Protein AF-A0A0B8P480-F1 (afdb_monomer_lite)

Organism: NCBI:txid1481914

pLDDT: mean 89.46, std 9.15, range [53.06, 98.12]

Radius of gyration: 24.39 Å; chains: 1; bounding box: 73×47×66 Å

Structure (mmCIF, N/CA/C/O backbone):
data_AF-A0A0B8P480-F1
#
_entry.id   AF-A0A0B8P480-F1
#
loop_
_atom_site.group_PDB
_atom_site.id
_atom_site.type_symbol
_atom_site.label_atom_id
_atom_site.label_alt_id
_atom_site.label_comp_id
_atom_site.label_asym_id
_atom_site.label_entity_id
_atom_site.label_seq_id
_atom_site.pdbx_PDB_ins_code
_atom_site.Cartn_x
_atom_site.Cartn_y
_atom_site.Cartn_z
_atom_site.occupancy
_atom_site.B_iso_or_equiv
_atom_site.auth_seq_id
_atom_site.auth_comp_id
_atom_site.auth_asym_id
_atom_site.auth_atom_id
_atom_site.pdbx_PDB_model_num
ATOM 1 N N . MET A 1 1 ? 51.941 21.606 -42.219 1.00 60.56 1 MET A N 1
ATOM 2 C CA . MET A 1 1 ? 51.119 20.397 -42.482 1.00 60.56 1 MET A CA 1
ATOM 3 C C . MET A 1 1 ? 50.506 19.837 -41.198 1.00 60.56 1 MET A C 1
ATOM 5 O O . MET A 1 1 ? 49.302 19.615 -41.166 1.00 60.56 1 MET A O 1
ATOM 9 N N . GLU A 1 2 ? 51.282 19.672 -40.123 1.00 67.94 2 GLU A N 1
ATOM 10 C CA . GLU A 1 2 ? 50.805 19.081 -38.860 1.00 67.94 2 GLU A CA 1
ATOM 11 C C . GLU A 1 2 ? 49.748 19.924 -38.110 1.00 67.94 2 GLU A C 1
ATOM 13 O O . GLU A 1 2 ? 48.767 19.385 -37.598 1.00 67.94 2 GLU A O 1
ATOM 18 N N . GLU A 1 3 ? 49.877 21.255 -38.100 1.00 67.56 3 GLU A N 1
ATOM 19 C CA . GLU A 1 3 ? 48.901 22.151 -37.450 1.00 67.56 3 GLU A CA 1
ATOM 20 C C . GLU A 1 3 ? 47.532 22.155 -38.147 1.00 67.56 3 GLU A C 1
ATOM 22 O O . GLU A 1 3 ? 46.489 22.134 -37.490 1.00 67.56 3 GLU A O 1
ATOM 27 N N . VAL A 1 4 ? 47.525 22.090 -39.482 1.00 72.19 4 VAL A N 1
ATOM 28 C CA . VAL A 1 4 ? 46.300 22.000 -40.292 1.00 72.19 4 VAL A CA 1
ATOM 29 C C . VAL A 1 4 ? 45.582 20.671 -40.031 1.00 72.19 4 VAL A C 1
ATOM 31 O O . VAL A 1 4 ? 44.359 20.651 -39.889 1.00 72.19 4 VAL A O 1
ATOM 34 N N . ALA A 1 5 ? 46.329 19.572 -39.881 1.00 70.94 5 ALA A N 1
ATOM 35 C CA . ALA A 1 5 ? 45.776 18.265 -39.531 1.00 70.94 5 ALA A CA 1
ATOM 36 C C . ALA A 1 5 ? 45.168 18.248 -38.114 1.00 70.94 5 ALA A C 1
ATOM 38 O O . ALA A 1 5 ? 44.045 17.771 -37.935 1.00 70.94 5 ALA A O 1
ATOM 39 N N . LYS A 1 6 ? 45.847 18.840 -37.117 1.00 72.88 6 LYS A N 1
ATOM 40 C CA . LYS A 1 6 ? 45.319 18.985 -35.744 1.00 72.88 6 LYS A CA 1
ATOM 41 C C . LYS A 1 6 ? 44.047 19.843 -35.705 1.00 72.88 6 LYS A C 1
ATOM 43 O O . LYS A 1 6 ? 43.089 19.484 -35.019 1.00 72.88 6 LYS A O 1
ATOM 48 N N . PHE A 1 7 ? 43.992 20.936 -36.469 1.00 72.44 7 PHE A N 1
ATOM 49 C CA . PHE A 1 7 ? 42.801 21.787 -36.573 1.00 72.44 7 PHE A CA 1
ATOM 50 C C . PHE A 1 7 ? 41.612 21.061 -37.226 1.00 72.44 7 PHE A C 1
ATOM 52 O O . PHE A 1 7 ? 40.490 21.096 -36.712 1.00 72.44 7 PHE A O 1
ATOM 59 N N . GLN A 1 8 ? 41.849 20.338 -38.325 1.00 76.44 8 GLN A N 1
ATOM 60 C CA . GLN A 1 8 ? 40.813 19.543 -38.990 1.00 76.44 8 GLN A CA 1
ATOM 61 C C . GLN A 1 8 ? 40.311 18.388 -38.112 1.00 76.44 8 GLN A C 1
ATOM 63 O O . GLN A 1 8 ? 39.105 18.138 -38.074 1.00 76.44 8 GLN A O 1
ATOM 68 N N . ALA A 1 9 ? 41.200 17.725 -37.365 1.00 76.19 9 ALA A N 1
ATOM 69 C CA . ALA A 1 9 ? 40.830 16.693 -36.401 1.00 76.19 9 ALA A CA 1
ATOM 70 C C . ALA A 1 9 ? 39.935 17.259 -35.288 1.00 76.19 9 ALA A C 1
ATOM 72 O O . ALA A 1 9 ? 38.859 16.714 -35.046 1.00 76.19 9 ALA A O 1
ATOM 73 N N . ARG A 1 10 ? 40.297 18.403 -34.684 1.00 79.06 10 ARG A N 1
ATOM 74 C CA . ARG A 1 10 ? 39.456 19.092 -33.683 1.00 79.06 10 ARG A CA 1
ATOM 75 C C . ARG A 1 10 ? 38.069 19.432 -34.228 1.00 79.06 10 ARG A C 1
ATOM 77 O O . ARG A 1 10 ? 37.073 19.200 -33.552 1.00 79.06 10 ARG A O 1
ATOM 84 N N . ARG A 1 11 ? 37.977 19.914 -35.472 1.00 83.31 11 ARG A N 1
ATOM 85 C CA . ARG A 1 11 ? 36.691 20.226 -36.118 1.00 83.31 11 ARG A CA 1
ATOM 86 C C . ARG A 1 11 ? 35.848 18.976 -36.387 1.00 83.31 11 ARG A C 1
ATOM 88 O O . ARG A 1 11 ? 34.628 19.038 -36.262 1.00 83.31 11 ARG A O 1
ATOM 95 N N . ARG A 1 12 ? 36.468 17.847 -36.749 1.00 84.19 12 ARG A N 1
ATOM 96 C CA . ARG A 1 12 ? 35.771 16.557 -36.904 1.00 84.19 12 ARG A CA 1
ATOM 97 C C . ARG A 1 12 ? 35.227 16.066 -35.564 1.00 84.19 12 ARG A C 1
ATOM 99 O O . ARG A 1 12 ? 34.046 15.753 -35.492 1.00 84.19 12 ARG A O 1
ATOM 106 N N . TRP A 1 13 ? 36.034 16.097 -34.507 1.00 88.06 13 TRP A N 1
ATOM 107 C CA . TRP A 1 13 ? 35.597 15.740 -33.155 1.00 88.06 13 TRP A CA 1
ATOM 108 C C . TRP A 1 13 ? 34.493 16.659 -32.625 1.00 88.06 13 TRP A C 1
ATOM 110 O O . TRP A 1 13 ? 33.526 16.167 -32.060 1.00 88.06 13 TRP A O 1
ATOM 120 N N . ALA A 1 14 ? 34.568 17.967 -32.884 1.00 88.94 14 ALA A N 1
ATOM 121 C CA . ALA A 1 14 ? 33.506 18.905 -32.525 1.00 88.94 14 ALA A CA 1
ATOM 122 C C . ALA A 1 14 ? 32.183 18.590 -33.247 1.00 88.94 14 ALA A C 1
ATOM 124 O O . ALA A 1 14 ? 31.127 18.600 -32.621 1.00 88.94 14 ALA A O 1
ATOM 125 N N . LYS A 1 15 ? 32.226 18.251 -34.545 1.00 90.81 15 LYS A N 1
ATOM 126 C CA . LYS A 1 15 ? 31.035 17.809 -35.293 1.00 90.81 15 LYS A CA 1
ATOM 127 C C . LYS A 1 15 ? 30.465 16.506 -34.736 1.00 90.81 15 LYS A C 1
ATOM 129 O O . LYS A 1 15 ? 29.257 16.396 -34.581 1.00 90.81 15 LYS A O 1
ATOM 134 N N . VAL A 1 16 ? 31.327 15.541 -34.427 1.00 93.56 16 VAL A N 1
ATOM 135 C CA . VAL A 1 16 ? 30.934 14.258 -33.835 1.00 93.56 16 VAL A CA 1
ATOM 136 C C . VAL A 1 16 ? 30.271 14.473 -32.472 1.00 93.56 16 VAL A C 1
ATOM 138 O O . VAL A 1 16 ? 29.157 14.003 -32.260 1.00 93.56 16 VAL A O 1
ATOM 141 N N . ALA A 1 17 ? 30.895 15.249 -31.584 1.00 93.62 17 ALA A N 1
ATOM 142 C CA . ALA A 1 17 ? 30.338 15.594 -30.278 1.00 93.62 17 ALA A CA 1
ATOM 143 C C . ALA A 1 17 ? 28.995 16.326 -30.398 1.00 93.62 17 ALA A C 1
ATOM 145 O O . ALA A 1 17 ? 28.080 16.043 -29.627 1.00 93.62 17 ALA A O 1
ATOM 146 N N . TRP A 1 18 ? 28.849 17.212 -31.387 1.00 95.44 18 TRP A N 1
ATOM 147 C CA . TRP A 1 18 ? 27.589 17.901 -31.658 1.00 95.44 18 TRP A CA 1
ATOM 148 C C . TRP A 1 18 ? 26.497 16.929 -32.103 1.00 95.44 18 TRP A C 1
ATOM 150 O O . TRP A 1 18 ? 25.400 16.950 -31.553 1.00 95.44 18 TRP A O 1
ATOM 160 N N . VAL A 1 19 ? 26.790 16.065 -33.079 1.00 95.81 19 VAL A N 1
ATOM 161 C CA . VAL A 1 19 ? 25.826 15.085 -33.597 1.00 95.81 19 VAL A CA 1
ATOM 162 C C . VAL A 1 19 ? 25.384 14.135 -32.488 1.00 95.81 19 VAL A C 1
ATOM 164 O O . VAL A 1 19 ? 24.187 13.966 -32.284 1.00 95.81 19 VAL A O 1
ATOM 167 N N . TYR A 1 20 ? 26.320 13.568 -31.723 1.00 96.06 20 TYR A N 1
ATOM 168 C CA . TYR A 1 20 ? 25.970 12.663 -30.629 1.00 96.06 20 TYR A CA 1
ATOM 169 C C . TYR A 1 20 ? 25.221 13.367 -29.499 1.00 96.06 20 TYR A C 1
ATOM 171 O O . TYR A 1 20 ? 24.251 12.810 -29.000 1.00 96.06 20 TYR A O 1
ATOM 179 N N . SER A 1 21 ? 25.593 14.598 -29.136 1.00 95.25 21 SER A N 1
ATOM 180 C CA . SER A 1 21 ? 24.839 15.379 -28.144 1.00 95.25 21 SER A CA 1
ATOM 181 C C . SER A 1 21 ? 23.412 15.667 -28.613 1.00 95.25 21 SER A C 1
ATOM 183 O O . SER A 1 21 ? 22.475 15.532 -27.833 1.00 95.25 21 SER A O 1
ATOM 185 N N . ALA A 1 22 ? 23.227 16.017 -29.891 1.00 96.25 22 ALA A N 1
ATOM 186 C CA . ALA A 1 22 ? 21.906 16.257 -30.464 1.00 96.25 22 ALA A CA 1
ATOM 187 C C . ALA A 1 22 ? 21.054 14.978 -30.490 1.00 96.25 22 ALA A C 1
ATOM 189 O O . ALA A 1 22 ? 19.893 15.008 -30.089 1.00 96.25 22 ALA A O 1
ATOM 190 N N . LEU A 1 23 ? 21.637 13.847 -30.900 1.00 96.50 23 LEU A N 1
ATOM 191 C CA . LEU A 1 23 ? 20.962 12.548 -30.874 1.00 96.50 23 LEU A CA 1
ATOM 192 C C . LEU A 1 23 ? 20.597 12.129 -29.447 1.00 96.50 23 LEU A C 1
ATOM 194 O O . LEU A 1 23 ? 19.478 11.680 -29.219 1.00 96.50 23 LEU A O 1
ATOM 198 N N . LEU A 1 24 ? 21.503 12.314 -28.485 1.00 96.56 24 LEU A N 1
ATOM 199 C CA . LEU A 1 24 ? 21.265 11.995 -27.079 1.00 96.56 24 LEU A CA 1
ATOM 200 C C . LEU A 1 24 ? 20.152 12.873 -26.500 1.00 96.56 24 LEU A C 1
ATOM 202 O O . LEU A 1 24 ? 19.278 12.359 -25.806 1.00 96.56 24 LEU A O 1
ATOM 206 N N . LEU A 1 25 ? 20.127 14.167 -26.828 1.00 95.69 25 LEU A N 1
ATOM 207 C CA . LEU A 1 25 ? 19.051 15.073 -26.429 1.00 95.69 25 LEU A CA 1
ATOM 208 C C . LEU A 1 25 ? 17.700 14.614 -26.989 1.00 95.69 25 LEU A C 1
ATOM 210 O O . LEU A 1 25 ? 16.745 14.488 -26.227 1.00 95.69 25 LEU A O 1
ATOM 214 N N . ILE A 1 26 ? 17.624 14.307 -28.289 1.00 95.31 26 ILE A N 1
ATOM 215 C CA . ILE A 1 26 ? 16.389 13.817 -28.921 1.00 95.31 26 ILE A CA 1
ATOM 216 C C . ILE A 1 26 ? 15.942 12.503 -28.274 1.00 95.31 26 ILE A C 1
ATOM 218 O O . ILE A 1 26 ? 14.786 12.383 -27.870 1.00 95.31 26 ILE A O 1
ATOM 222 N N . ALA A 1 27 ? 16.857 11.545 -28.107 1.00 94.69 27 ALA A N 1
ATOM 223 C CA . ALA A 1 27 ? 16.569 10.265 -27.468 1.00 94.69 27 ALA A CA 1
ATOM 224 C C . ALA A 1 27 ? 16.076 10.443 -26.025 1.00 94.69 27 ALA A C 1
ATOM 226 O O . ALA A 1 27 ? 15.127 9.784 -25.618 1.00 94.69 27 ALA A O 1
ATOM 227 N N . THR A 1 28 ? 16.671 11.368 -25.270 1.00 94.12 28 THR A N 1
ATOM 228 C CA . THR A 1 28 ? 16.289 11.648 -23.878 1.00 94.12 28 THR A CA 1
ATOM 229 C C . THR A 1 28 ? 14.894 12.253 -23.797 1.00 94.12 28 THR A C 1
ATOM 231 O O . THR A 1 28 ? 14.100 11.838 -22.959 1.00 94.12 28 THR A O 1
ATOM 234 N N . VAL A 1 29 ? 14.563 13.200 -24.680 1.00 92.88 29 VAL A N 1
ATOM 235 C CA . VAL A 1 29 ? 13.221 13.798 -24.736 1.00 92.88 29 VAL A CA 1
ATOM 236 C C . VAL A 1 29 ? 12.181 12.751 -25.137 1.00 92.88 29 VAL A C 1
ATOM 238 O O . VAL A 1 29 ? 11.146 12.646 -24.484 1.00 92.88 29 VAL A O 1
ATOM 241 N N . MET A 1 30 ? 12.465 11.942 -26.162 1.00 93.31 30 MET A N 1
ATOM 242 C CA . MET A 1 30 ? 11.549 10.895 -26.623 1.00 93.31 30 MET A CA 1
ATOM 243 C C . MET A 1 30 ? 11.347 9.796 -25.577 1.00 93.31 30 MET A C 1
ATOM 245 O O . MET A 1 30 ? 10.214 9.444 -25.281 1.00 93.31 30 MET A O 1
ATOM 249 N N . LEU A 1 31 ? 12.416 9.257 -24.986 1.00 93.75 31 LEU A N 1
ATOM 250 C CA . LEU A 1 31 ? 12.303 8.227 -23.948 1.00 93.75 31 LEU A CA 1
ATOM 251 C C . LEU A 1 31 ? 11.704 8.792 -22.659 1.00 93.75 31 LEU A C 1
ATOM 253 O O . LEU A 1 31 ? 10.927 8.112 -21.994 1.00 93.75 31 LEU A O 1
ATOM 257 N N . GLY A 1 32 ? 12.019 10.045 -22.327 1.00 90.19 32 GLY A N 1
ATOM 258 C CA . GLY A 1 32 ? 11.505 10.722 -21.144 1.00 90.19 32 GLY A CA 1
ATOM 259 C C . GLY A 1 32 ? 9.979 10.785 -21.119 1.00 90.19 32 GLY A C 1
ATOM 260 O O . GLY A 1 32 ? 9.382 10.488 -20.085 1.00 90.19 32 GLY A O 1
ATOM 261 N N . THR A 1 33 ? 9.326 11.091 -22.246 1.00 89.31 33 THR A N 1
ATOM 262 C CA . THR A 1 33 ? 7.853 11.117 -22.311 1.00 89.31 33 THR A CA 1
ATOM 263 C C . THR A 1 33 ? 7.243 9.734 -22.089 1.00 89.31 33 THR A C 1
ATOM 265 O O . THR A 1 33 ? 6.281 9.617 -21.328 1.00 89.31 33 THR A O 1
ATOM 268 N N . PHE A 1 34 ? 7.823 8.677 -22.670 1.00 91.12 34 PHE A N 1
ATOM 269 C CA . PHE A 1 34 ? 7.364 7.302 -22.450 1.00 91.12 34 PHE A CA 1
ATOM 270 C C . PHE A 1 34 ? 7.567 6.840 -21.008 1.00 91.12 34 PHE A C 1
ATOM 272 O O . PHE A 1 34 ? 6.670 6.219 -20.446 1.00 91.12 34 PHE A O 1
ATOM 279 N N . VAL A 1 35 ? 8.699 7.174 -20.382 1.00 89.62 35 VAL A N 1
ATOM 280 C CA . VAL A 1 35 ? 8.956 6.839 -18.973 1.00 89.62 35 VAL A CA 1
ATOM 281 C C . VAL A 1 35 ? 7.945 7.528 -18.061 1.00 89.62 35 VAL A C 1
ATOM 283 O O . VAL A 1 35 ? 7.382 6.884 -17.179 1.00 89.62 35 VAL A O 1
ATOM 286 N N . VAL A 1 36 ? 7.659 8.814 -18.285 1.00 88.50 36 VAL A N 1
ATOM 287 C CA . VAL A 1 36 ? 6.654 9.544 -17.497 1.00 88.50 36 VAL A CA 1
ATOM 288 C C . VAL A 1 36 ? 5.264 8.937 -17.687 1.00 88.50 36 VAL A C 1
ATOM 290 O O . VAL A 1 36 ? 4.564 8.717 -16.700 1.00 88.50 36 VAL A O 1
ATOM 293 N N . ALA A 1 37 ? 4.874 8.619 -18.924 1.00 87.94 37 ALA A N 1
AT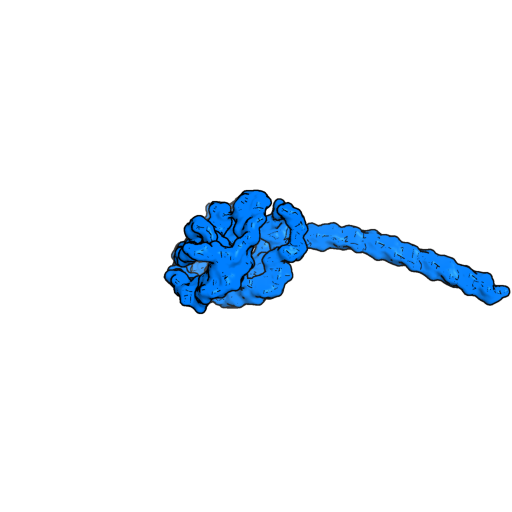OM 294 C CA . ALA A 1 37 ? 3.593 7.976 -19.212 1.00 87.94 37 ALA A CA 1
ATOM 295 C C . ALA A 1 37 ? 3.486 6.583 -18.567 1.00 87.94 37 ALA A C 1
ATOM 297 O O . ALA A 1 37 ? 2.466 6.256 -17.959 1.00 87.94 37 ALA A O 1
ATOM 298 N N . PHE A 1 38 ? 4.554 5.787 -18.638 1.00 89.94 38 PHE A N 1
ATOM 299 C CA . PHE A 1 38 ? 4.626 4.478 -18.002 1.00 89.94 38 PHE A CA 1
ATOM 300 C C . PHE A 1 38 ? 4.487 4.592 -16.483 1.00 89.94 38 PHE A C 1
ATOM 302 O O . PHE A 1 38 ? 3.616 3.950 -15.906 1.00 89.94 38 PHE A O 1
ATOM 309 N N . LEU A 1 39 ? 5.255 5.469 -15.831 1.00 90.25 39 LEU A N 1
ATOM 310 C CA . LEU A 1 39 ? 5.141 5.694 -14.388 1.00 90.25 39 LEU A CA 1
ATOM 311 C C . LEU A 1 39 ? 3.746 6.189 -13.992 1.00 90.25 39 LEU A C 1
ATOM 313 O O . LEU A 1 39 ? 3.193 5.716 -13.003 1.00 90.25 39 LEU A O 1
ATOM 317 N N . ALA A 1 40 ? 3.147 7.091 -14.774 1.00 87.62 40 ALA A N 1
ATOM 318 C CA . ALA A 1 40 ? 1.784 7.558 -14.536 1.00 87.62 40 ALA A CA 1
ATOM 319 C C . ALA A 1 40 ? 0.754 6.416 -14.597 1.00 87.62 40 ALA A C 1
ATOM 321 O O . ALA A 1 40 ? -0.197 6.427 -13.820 1.00 87.62 40 ALA A O 1
ATOM 322 N N . SER A 1 41 ? 0.965 5.417 -15.464 1.00 89.12 41 SER A N 1
ATOM 323 C CA . SER A 1 41 ? 0.074 4.253 -15.596 1.00 89.12 41 SER A CA 1
ATOM 324 C C . SER A 1 41 ? 0.078 3.312 -14.382 1.00 89.12 41 SER A C 1
ATOM 326 O O . SER A 1 41 ? -0.895 2.585 -14.175 1.00 89.12 41 SER A O 1
ATOM 328 N N . LEU A 1 42 ? 1.149 3.336 -13.576 1.00 91.44 42 LEU A N 1
ATOM 329 C CA . LEU A 1 42 ? 1.285 2.524 -12.360 1.00 91.44 42 LEU A CA 1
ATOM 330 C C . LEU A 1 42 ? 0.597 3.160 -11.140 1.00 91.44 42 LEU A C 1
ATOM 332 O O . LEU A 1 42 ? 0.410 2.497 -10.125 1.00 91.44 42 LEU A O 1
ATOM 336 N N . LYS A 1 43 ? 0.249 4.452 -11.194 1.00 89.06 43 LYS A N 1
ATOM 337 C CA . LYS A 1 43 ? -0.354 5.163 -10.058 1.00 89.06 43 LYS A CA 1
ATOM 338 C C . LYS A 1 43 ? -1.814 4.757 -9.872 1.00 89.06 43 LYS A C 1
ATOM 340 O O . LYS A 1 43 ? -2.573 4.733 -10.836 1.00 89.06 43 LYS A O 1
ATOM 345 N N . ASP A 1 44 ? -2.242 4.600 -8.618 1.00 84.50 44 ASP A N 1
ATOM 346 C CA . ASP A 1 44 ? -3.670 4.433 -8.296 1.00 84.50 44 ASP A CA 1
ATOM 347 C C . ASP A 1 44 ? -4.511 5.652 -8.715 1.00 84.50 44 ASP A C 1
ATOM 349 O O . ASP A 1 44 ? -5.634 5.505 -9.194 1.00 84.50 44 ASP A O 1
ATOM 353 N N . ASN A 1 45 ? -3.969 6.866 -8.557 1.00 82.38 45 ASN A N 1
ATOM 354 C CA . ASN A 1 45 ? -4.602 8.099 -9.021 1.00 82.38 45 ASN A CA 1
ATOM 355 C C . ASN A 1 45 ? -3.742 8.784 -10.100 1.00 82.38 45 ASN A C 1
ATOM 357 O O . ASN A 1 45 ? -2.840 9.563 -9.761 1.00 82.38 45 ASN A O 1
ATOM 361 N N . PRO A 1 46 ? -4.021 8.545 -11.394 1.00 76.19 46 PRO A N 1
ATOM 362 C CA . PRO A 1 46 ? -3.269 9.158 -12.488 1.00 76.19 46 PRO A CA 1
ATOM 363 C C . PRO A 1 46 ? -3.530 10.667 -12.621 1.00 76.19 46 PRO A C 1
ATOM 365 O O . PRO A 1 46 ? -2.750 11.367 -13.262 1.00 76.19 46 PRO A O 1
ATOM 368 N N . LEU A 1 47 ? -4.597 11.187 -12.000 1.00 79.94 47 LEU A N 1
ATOM 369 C CA . LEU A 1 47 ? -4.990 12.598 -12.053 1.00 79.94 47 LEU A CA 1
ATOM 370 C C . LEU A 1 47 ? -4.456 13.421 -10.863 1.00 79.94 47 LEU A C 1
ATOM 372 O O . LEU A 1 47 ? -4.849 14.576 -10.694 1.00 79.94 47 LEU A O 1
ATOM 376 N N . GLU A 1 48 ? -3.582 12.856 -10.019 1.00 78.75 48 GLU A N 1
ATOM 377 C CA . GLU A 1 48 ? -2.968 13.589 -8.904 1.00 78.75 48 GLU A CA 1
ATOM 378 C C . GLU A 1 48 ? -2.131 14.780 -9.415 1.00 78.75 48 GLU A C 1
ATOM 380 O O . GLU A 1 48 ? -1.238 14.615 -10.249 1.00 78.75 48 GLU A O 1
ATOM 385 N N . GLN A 1 49 ? -2.383 15.977 -8.870 1.00 76.56 49 GLN A N 1
ATOM 386 C CA . GLN A 1 49 ? -1.617 17.192 -9.160 1.00 76.56 49 GLN A CA 1
ATOM 387 C C . GLN A 1 49 ? -0.994 17.783 -7.881 1.00 76.56 49 GLN A C 1
ATOM 389 O O . GLN A 1 49 ? -1.697 17.903 -6.873 1.00 76.56 49 GLN A O 1
ATOM 394 N N . PRO A 1 50 ? 0.282 18.220 -7.911 1.00 82.12 50 PRO A N 1
ATOM 395 C CA . PRO A 1 50 ? 1.247 18.072 -9.009 1.00 82.12 50 PRO A CA 1
ATOM 396 C C . PRO A 1 50 ? 1.724 16.618 -9.178 1.00 82.12 50 PRO A C 1
ATOM 398 O O . PRO A 1 50 ? 1.646 15.824 -8.239 1.00 82.12 50 PRO A O 1
ATOM 401 N N . PHE A 1 51 ? 2.245 16.273 -10.362 1.00 80.19 51 PHE A N 1
ATOM 402 C CA . PHE A 1 51 ? 2.814 14.944 -10.595 1.00 80.19 51 PHE A CA 1
ATOM 403 C C . PHE A 1 51 ? 4.028 14.719 -9.689 1.00 80.19 51 PHE A C 1
ATOM 405 O O . PHE A 1 51 ? 4.939 15.545 -9.623 1.00 80.19 51 PHE A O 1
ATOM 412 N N . LYS A 1 52 ? 4.046 13.575 -9.007 1.00 84.88 52 LYS A N 1
ATOM 413 C CA . LYS A 1 52 ? 5.141 13.140 -8.139 1.00 84.88 52 LYS A CA 1
ATOM 414 C C . LYS A 1 52 ? 5.696 11.829 -8.659 1.00 84.88 52 LYS A C 1
ATOM 416 O O . LYS A 1 52 ? 4.924 10.907 -8.918 1.00 84.88 52 LYS A O 1
ATOM 421 N N . PHE A 1 53 ? 7.020 11.761 -8.750 1.00 84.38 53 PHE A N 1
ATOM 422 C CA . PHE A 1 53 ? 7.758 10.549 -9.113 1.00 84.38 53 PHE A CA 1
ATOM 423 C C . PHE A 1 53 ? 7.899 9.569 -7.945 1.00 84.38 53 PHE A C 1
ATOM 425 O O . PHE A 1 53 ? 8.106 8.388 -8.176 1.00 84.38 53 PHE A O 1
ATOM 432 N N . ASN A 1 54 ? 7.762 10.045 -6.705 1.00 87.06 54 ASN A N 1
ATOM 433 C CA . ASN A 1 54 ? 7.732 9.196 -5.520 1.00 87.06 54 ASN A CA 1
ATOM 434 C C . ASN A 1 54 ? 6.273 8.905 -5.140 1.00 87.06 54 ASN A C 1
ATOM 436 O O . ASN A 1 54 ? 5.584 9.777 -4.605 1.00 87.06 54 ASN A O 1
ATOM 440 N N . PHE A 1 55 ? 5.806 7.702 -5.461 1.00 89.38 55 PHE A N 1
ATOM 441 C CA . PHE A 1 55 ? 4.477 7.190 -5.128 1.00 89.38 55 PHE A CA 1
ATOM 442 C C . PHE A 1 55 ? 4.576 5.723 -4.704 1.00 89.38 55 PHE A C 1
ATOM 444 O O . PHE A 1 55 ? 5.606 5.081 -4.896 1.00 89.38 55 PHE A O 1
ATOM 451 N N . ALA A 1 56 ? 3.516 5.188 -4.108 1.00 91.25 56 ALA A N 1
ATOM 452 C CA . ALA A 1 56 ? 3.590 3.925 -3.387 1.00 91.25 56 ALA A CA 1
ATOM 453 C C . ALA A 1 56 ? 4.052 2.733 -4.253 1.00 91.25 56 ALA A C 1
ATOM 455 O O . ALA A 1 56 ? 4.911 1.962 -3.829 1.00 91.25 56 ALA A O 1
ATOM 456 N N . GLN A 1 57 ? 3.582 2.643 -5.500 1.00 92.44 57 GLN A N 1
ATOM 457 C CA . GLN A 1 57 ? 3.900 1.548 -6.424 1.00 92.44 57 GLN A CA 1
ATOM 458 C C . GLN A 1 57 ? 5.355 1.515 -6.908 1.00 92.44 57 GLN A C 1
ATOM 460 O O . GLN A 1 57 ? 5.761 0.509 -7.482 1.00 92.44 57 GLN A O 1
ATOM 465 N N . VAL A 1 58 ? 6.158 2.559 -6.679 1.00 92.56 58 VAL A N 1
ATOM 466 C CA . VAL A 1 58 ? 7.601 2.553 -7.002 1.00 92.56 58 VAL A CA 1
ATOM 467 C C . VAL A 1 58 ? 8.493 2.375 -5.774 1.00 92.56 58 VAL A C 1
ATOM 469 O O . VAL A 1 58 ? 9.715 2.375 -5.901 1.00 92.56 58 VAL A O 1
ATOM 472 N N . GLN A 1 59 ? 7.909 2.238 -4.58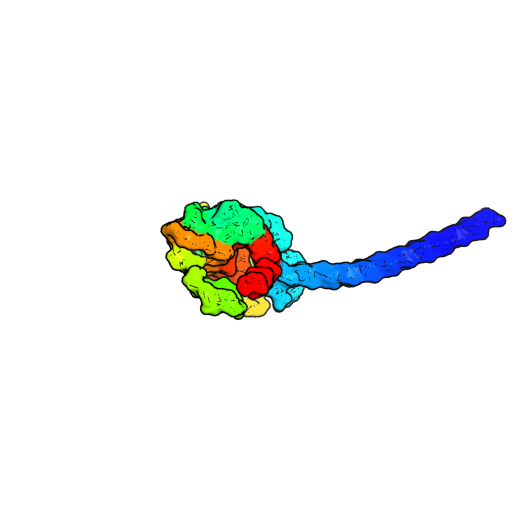1 1.00 92.81 59 GLN A N 1
ATOM 473 C CA . GLN A 1 59 ? 8.664 2.079 -3.341 1.00 92.81 59 GLN A CA 1
ATOM 474 C C . GLN A 1 59 ? 8.950 0.594 -3.068 1.00 92.81 59 GLN A C 1
ATOM 476 O O . GLN A 1 59 ? 8.003 -0.182 -2.927 1.00 92.81 59 GLN A O 1
ATOM 481 N N . PRO A 1 60 ? 10.228 0.194 -2.909 1.00 93.56 60 PRO A N 1
ATOM 482 C CA . PRO A 1 60 ? 10.589 -1.202 -2.659 1.00 93.56 60 PRO A CA 1
ATOM 483 C C . PRO A 1 60 ? 9.965 -1.805 -1.394 1.00 93.56 60 PRO A C 1
ATOM 485 O O . PRO A 1 60 ? 9.655 -2.992 -1.384 1.00 93.56 60 PRO A O 1
ATOM 488 N N . SER A 1 61 ? 9.733 -0.999 -0.352 1.00 93.00 61 SER A N 1
ATOM 489 C CA . SER A 1 61 ? 9.065 -1.446 0.880 1.00 93.00 61 SER A CA 1
ATOM 490 C C . SER A 1 61 ? 7.640 -1.944 0.626 1.00 93.00 61 SER A C 1
ATOM 492 O O . SER A 1 61 ? 7.223 -2.948 1.196 1.00 93.00 61 SER A O 1
ATOM 494 N N . ASN A 1 62 ? 6.904 -1.295 -0.283 1.00 94.81 62 ASN A N 1
ATOM 495 C CA . ASN A 1 62 ? 5.571 -1.753 -0.666 1.00 94.81 62 ASN A CA 1
ATOM 496 C C . ASN A 1 62 ? 5.632 -3.017 -1.530 1.00 94.81 62 ASN A C 1
ATOM 498 O O . ASN A 1 62 ? 4.688 -3.798 -1.526 1.00 94.81 62 ASN A O 1
ATOM 502 N N . TRP A 1 63 ? 6.725 -3.250 -2.265 1.00 96.06 63 TRP A N 1
ATOM 503 C CA . TRP A 1 63 ? 6.892 -4.477 -3.047 1.00 96.06 63 TRP A CA 1
ATOM 504 C C . TRP A 1 63 ? 7.130 -5.682 -2.146 1.00 96.06 63 TRP A C 1
ATOM 506 O O . TRP A 1 63 ? 6.497 -6.713 -2.354 1.00 96.06 63 TRP A O 1
ATOM 516 N N . SER A 1 64 ? 7.991 -5.554 -1.130 1.00 96.62 64 SER A N 1
ATOM 517 C CA . SER A 1 64 ? 8.184 -6.623 -0.144 1.00 96.62 64 SER A CA 1
ATOM 518 C C . SER A 1 64 ? 6.897 -6.900 0.627 1.00 96.62 64 SER A C 1
ATOM 520 O O . SER A 1 64 ? 6.491 -8.052 0.726 1.00 96.62 64 SER A O 1
ATOM 522 N N . ALA A 1 65 ? 6.192 -5.853 1.067 1.00 96.88 65 ALA A N 1
ATOM 523 C CA . ALA A 1 65 ? 4.901 -6.023 1.724 1.00 96.88 65 ALA A CA 1
ATOM 524 C C . ALA A 1 65 ? 3.875 -6.705 0.804 1.00 96.88 65 ALA A C 1
ATOM 526 O O . ALA A 1 65 ? 3.213 -7.650 1.215 1.00 96.88 65 ALA A O 1
ATOM 527 N N . ALA A 1 66 ? 3.768 -6.290 -0.463 1.00 97.25 66 ALA A N 1
ATOM 528 C CA . ALA A 1 66 ? 2.865 -6.916 -1.426 1.00 97.25 66 ALA A CA 1
ATOM 529 C C . ALA A 1 66 ? 3.214 -8.390 -1.694 1.00 97.25 66 ALA A C 1
ATOM 531 O O . ALA A 1 66 ? 2.306 -9.209 -1.837 1.00 97.25 66 ALA A O 1
ATOM 532 N N . TYR A 1 67 ? 4.507 -8.729 -1.741 1.00 97.69 67 TYR A N 1
ATOM 533 C CA . TYR A 1 67 ? 4.993 -10.104 -1.865 1.00 97.69 67 TYR A CA 1
ATOM 534 C C . TYR A 1 67 ? 4.544 -10.963 -0.678 1.00 97.69 67 TYR A C 1
ATOM 536 O O . TYR A 1 67 ? 3.953 -12.029 -0.870 1.00 97.69 67 TYR A O 1
ATOM 544 N N . ASP A 1 68 ? 4.774 -10.479 0.544 1.00 97.75 68 ASP A N 1
ATOM 545 C CA . ASP A 1 68 ? 4.428 -11.196 1.771 1.00 97.75 68 ASP A CA 1
ATOM 546 C C . ASP A 1 68 ? 2.911 -11.337 1.935 1.00 97.75 68 ASP A C 1
ATOM 548 O O . ASP A 1 68 ? 2.421 -12.429 2.224 1.00 97.75 68 ASP A O 1
ATOM 552 N N . LEU A 1 69 ? 2.149 -10.280 1.648 1.00 97.50 69 LEU A N 1
ATOM 553 C CA . LEU A 1 69 ? 0.685 -10.307 1.666 1.00 97.50 69 LEU A CA 1
ATOM 554 C C . LEU A 1 69 ? 0.115 -11.263 0.604 1.00 97.50 69 LEU A C 1
ATOM 556 O O . LEU A 1 69 ? -0.826 -12.002 0.880 1.00 97.50 69 LEU A O 1
ATOM 560 N N . GLY A 1 70 ? 0.703 -11.313 -0.598 1.00 96.44 70 GLY A N 1
ATOM 561 C CA . GLY A 1 70 ? 0.314 -12.282 -1.631 1.00 96.44 70 GLY A CA 1
ATOM 562 C C . GLY A 1 70 ? 0.611 -13.731 -1.229 1.00 96.44 70 GLY A C 1
ATOM 563 O O . GLY A 1 70 ? -0.168 -14.642 -1.526 1.00 96.44 70 GLY A O 1
ATOM 564 N N . LYS A 1 71 ? 1.706 -13.954 -0.492 1.00 97.50 71 LYS A N 1
ATOM 565 C CA . LYS A 1 71 ? 2.029 -15.258 0.095 1.00 97.50 71 LYS A CA 1
ATOM 566 C C . LYS A 1 71 ? 1.022 -15.661 1.179 1.00 97.50 71 LYS A C 1
ATOM 568 O O . LYS A 1 71 ? 0.584 -16.805 1.189 1.00 97.50 71 LYS A O 1
ATOM 573 N N . GLN A 1 72 ? 0.646 -14.737 2.058 1.00 97.69 72 GLN A N 1
ATOM 574 C CA . GLN A 1 72 ? -0.333 -14.970 3.128 1.00 97.69 72 GLN A CA 1
ATOM 575 C C . GLN A 1 72 ? -1.763 -15.188 2.603 1.00 97.69 72 GLN A C 1
ATOM 577 O O . GLN A 1 72 ? -2.535 -15.920 3.218 1.00 97.69 72 GLN A O 1
ATOM 582 N N . GLY A 1 73 ? -2.110 -14.565 1.471 1.00 96.38 73 GLY A N 1
ATOM 583 C CA . GLY A 1 73 ? -3.445 -14.632 0.874 1.00 96.38 73 GLY A CA 1
ATOM 584 C C . GLY A 1 73 ? -3.734 -15.897 0.061 1.00 96.38 73 GLY A C 1
ATOM 585 O O . GLY A 1 73 ? -4.779 -16.511 0.235 1.00 96.38 73 GLY A O 1
ATOM 586 N N . ASN A 1 74 ? -2.833 -16.299 -0.838 1.00 95.50 74 ASN A N 1
ATOM 587 C CA . ASN A 1 74 ? -3.039 -17.486 -1.686 1.00 95.50 74 ASN A CA 1
ATOM 588 C C . ASN A 1 74 ? -1.727 -18.234 -1.994 1.00 95.50 74 ASN A C 1
ATOM 590 O O . ASN A 1 74 ? -1.591 -18.902 -3.014 1.00 95.50 74 ASN A O 1
ATOM 594 N N . ASN A 1 75 ? -0.688 -18.062 -1.168 1.00 96.00 75 ASN A N 1
ATOM 595 C CA . ASN A 1 75 ? 0.662 -18.550 -1.477 1.00 96.00 75 ASN A CA 1
ATOM 596 C C . ASN A 1 75 ? 1.140 -18.133 -2.888 1.00 96.00 75 ASN A C 1
ATOM 598 O O . ASN A 1 75 ? 1.889 -18.850 -3.554 1.00 96.00 75 ASN A O 1
ATOM 602 N N . ALA A 1 76 ? 0.707 -16.951 -3.339 1.00 95.50 76 ALA A N 1
ATOM 603 C CA . ALA A 1 76 ? 0.950 -16.412 -4.671 1.00 95.50 76 ALA A CA 1
ATOM 604 C C . ALA A 1 76 ? 1.630 -15.038 -4.551 1.00 95.50 76 ALA A C 1
ATOM 606 O O . ALA A 1 76 ? 0.999 -14.000 -4.747 1.00 95.50 76 ALA A O 1
ATOM 607 N N . PRO A 1 77 ? 2.939 -14.983 -4.246 1.00 96.00 77 PRO A N 1
ATOM 608 C CA . PRO A 1 77 ? 3.612 -13.721 -3.930 1.00 96.00 77 PRO A CA 1
ATOM 609 C C . PRO A 1 77 ? 3.623 -12.704 -5.081 1.00 96.00 77 PRO A C 1
ATOM 611 O O . PRO A 1 77 ? 3.715 -11.497 -4.866 1.00 96.00 77 PRO A O 1
ATOM 614 N N . MET A 1 78 ? 3.532 -13.178 -6.326 1.00 95.06 78 MET A N 1
ATOM 615 C CA . MET A 1 78 ? 3.549 -12.312 -7.506 1.00 95.06 78 MET A CA 1
ATOM 616 C C . MET A 1 78 ? 2.155 -11.818 -7.891 1.00 95.06 78 MET A C 1
ATOM 618 O O . MET A 1 78 ? 2.014 -10.647 -8.224 1.00 95.06 78 MET A O 1
ATOM 622 N N . PHE A 1 79 ? 1.136 -12.673 -7.836 1.00 92.81 79 PHE A N 1
ATOM 623 C CA . PHE A 1 79 ? -0.200 -12.363 -8.363 1.00 92.81 79 PHE A CA 1
ATOM 624 C C . PHE A 1 79 ? -1.247 -12.078 -7.283 1.00 92.81 79 PHE A C 1
ATOM 626 O O . PHE A 1 79 ? -2.277 -11.487 -7.593 1.00 92.81 79 PHE A O 1
ATOM 633 N N . GLY A 1 80 ? -0.963 -12.436 -6.029 1.00 94.75 80 GLY A N 1
ATOM 634 C CA . GLY A 1 80 ? -1.889 -12.261 -4.923 1.00 94.75 80 GLY A CA 1
ATOM 635 C C . GLY A 1 80 ? -3.094 -13.191 -5.008 1.00 94.75 80 GLY A C 1
ATOM 636 O O . GLY A 1 80 ? -3.039 -14.235 -5.652 1.00 94.75 80 GLY A O 1
ATOM 637 N N . GLY A 1 81 ? -4.169 -12.795 -4.336 1.00 93.69 81 GLY A N 1
ATOM 638 C CA . GLY A 1 81 ? -5.412 -13.555 -4.238 1.00 93.69 81 GLY A CA 1
ATOM 639 C C . GLY A 1 81 ? -5.771 -13.882 -2.792 1.00 93.69 81 GLY A C 1
ATOM 640 O O . GLY A 1 81 ? -4.988 -13.657 -1.867 1.00 93.69 81 GLY A O 1
ATOM 641 N N . PHE A 1 82 ? -6.982 -14.393 -2.602 1.00 95.94 82 PHE A N 1
ATOM 642 C CA . PHE A 1 82 ? -7.520 -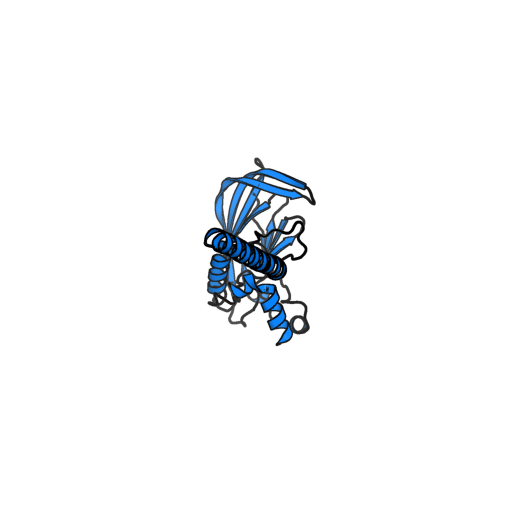14.770 -1.301 1.00 95.94 82 PHE A CA 1
ATOM 643 C C . PHE A 1 82 ? -8.251 -16.108 -1.417 1.00 95.94 82 PHE A C 1
ATOM 645 O O . PHE A 1 82 ? -9.273 -16.192 -2.097 1.00 95.94 82 PHE A O 1
ATOM 652 N N . ALA A 1 83 ? -7.717 -17.150 -0.783 1.00 96.38 83 ALA A N 1
ATOM 653 C CA . ALA A 1 83 ? -8.183 -18.529 -0.939 1.00 96.38 83 ALA A CA 1
ATOM 654 C C . ALA A 1 83 ? -8.279 -19.270 0.412 1.00 96.38 83 ALA A C 1
ATOM 656 O O . ALA A 1 83 ? -7.768 -18.767 1.419 1.00 96.38 83 ALA A O 1
ATOM 657 N N . PRO A 1 84 ? -8.910 -20.461 0.469 1.00 96.69 84 PRO A N 1
ATOM 658 C CA . PRO A 1 84 ? -8.978 -21.261 1.690 1.00 96.69 84 PRO A CA 1
ATOM 659 C C . PRO A 1 84 ? -7.611 -21.468 2.354 1.00 96.69 84 PRO A C 1
ATOM 661 O O . PRO A 1 84 ? -6.622 -21.798 1.701 1.00 96.69 84 PRO A O 1
ATOM 664 N N . GLY A 1 85 ? -7.560 -21.266 3.673 1.00 95.12 85 GLY A N 1
ATOM 665 C CA . GLY A 1 85 ? -6.324 -21.313 4.462 1.00 95.12 85 GLY A CA 1
ATOM 666 C C . GLY A 1 85 ? -5.558 -19.987 4.551 1.00 95.12 85 GLY A C 1
ATOM 667 O O . GLY A 1 85 ? -4.545 -19.938 5.247 1.00 95.12 85 GLY A O 1
ATOM 668 N N . ALA A 1 86 ? -6.029 -18.916 3.901 1.00 97.19 86 ALA A N 1
ATOM 669 C CA . ALA A 1 86 ? -5.408 -17.600 4.012 1.00 97.19 86 ALA A CA 1
ATOM 670 C C . ALA A 1 86 ? -5.504 -17.018 5.426 1.00 97.19 86 ALA A C 1
ATOM 672 O O . ALA A 1 86 ? -6.576 -17.004 6.043 1.00 97.19 86 ALA A O 1
ATOM 673 N N . GLU A 1 87 ? -4.399 -16.436 5.879 1.00 97.56 87 GLU A N 1
ATOM 674 C CA . GLU A 1 87 ? -4.315 -15.664 7.114 1.00 97.56 87 GLU A CA 1
ATOM 675 C C . GLU A 1 87 ? -3.421 -14.447 6.876 1.00 97.56 87 GLU A C 1
ATOM 677 O O . GLU A 1 87 ? -2.195 -14.544 6.899 1.00 97.56 87 GLU A O 1
ATOM 682 N N . ILE A 1 88 ? -4.053 -13.308 6.592 1.00 97.56 88 ILE A N 1
ATOM 683 C CA . ILE A 1 88 ? -3.367 -12.077 6.201 1.00 97.56 88 ILE A CA 1
ATOM 684 C C . ILE A 1 88 ? -3.233 -11.173 7.415 1.00 97.56 88 ILE A C 1
ATOM 686 O O . ILE A 1 88 ? -4.237 -10.707 7.951 1.00 97.56 88 ILE A O 1
ATOM 690 N N . GLU A 1 89 ? -2.002 -10.898 7.822 1.00 97.69 89 GLU A N 1
ATOM 691 C CA . GLU A 1 89 ? -1.678 -9.941 8.869 1.00 97.69 89 GLU A CA 1
ATOM 692 C C . GLU A 1 89 ? -1.493 -8.545 8.278 1.00 97.69 89 GLU A C 1
ATOM 694 O O . GLU A 1 89 ? -0.747 -8.347 7.317 1.00 97.69 89 GLU A O 1
ATOM 699 N N . PHE A 1 90 ? -2.162 -7.560 8.870 1.00 97.19 90 PHE A N 1
ATOM 700 C CA . PHE A 1 90 ? -2.127 -6.186 8.398 1.00 97.19 90 PHE A CA 1
ATOM 701 C C . PHE A 1 90 ? -2.010 -5.214 9.568 1.00 97.19 90 PHE A C 1
ATOM 703 O O . PHE A 1 90 ? -2.628 -5.387 10.619 1.00 97.19 90 PHE A O 1
ATOM 710 N N . GLU A 1 91 ? -1.224 -4.165 9.372 1.00 97.75 91 GLU A N 1
ATOM 711 C CA . GLU A 1 91 ? -0.957 -3.133 10.361 1.00 97.75 91 GLU A CA 1
ATOM 712 C C . GLU A 1 91 ? -1.301 -1.757 9.804 1.00 97.75 91 GLU A C 1
ATOM 714 O O . GLU A 1 91 ? -1.078 -1.449 8.628 1.00 97.75 91 GLU A O 1
ATOM 719 N N . VAL A 1 92 ? -1.852 -0.916 10.674 1.00 97.31 92 VAL A N 1
ATOM 720 C CA . VAL A 1 92 ? -2.172 0.480 10.384 1.00 97.31 92 VAL A CA 1
ATOM 721 C C . VAL A 1 92 ? -1.760 1.357 11.550 1.00 97.31 92 VAL A C 1
ATOM 723 O O . VAL A 1 92 ? -2.075 1.076 12.706 1.00 97.31 92 VAL A O 1
ATOM 726 N N . THR A 1 93 ? -1.103 2.462 11.232 1.00 96.88 93 THR A N 1
ATOM 727 C CA . THR A 1 93 ? -0.627 3.440 12.203 1.00 96.88 93 THR A CA 1
ATOM 728 C C . THR A 1 93 ? -1.355 4.750 11.975 1.00 96.88 93 THR A C 1
ATOM 730 O O . THR A 1 93 ? -1.240 5.367 10.910 1.00 96.88 93 THR A O 1
ATOM 733 N N . TYR A 1 94 ? -2.083 5.208 12.992 1.00 96.25 94 TYR A N 1
ATOM 734 C CA . TYR A 1 94 ? 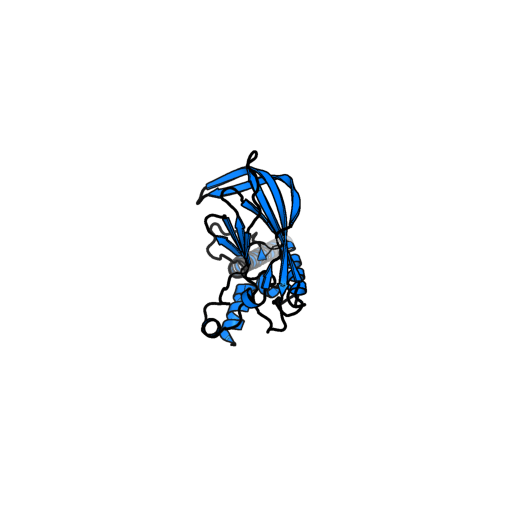-2.714 6.525 12.977 1.00 96.25 94 TYR A CA 1
ATOM 735 C C . TYR A 1 94 ? -2.037 7.461 13.964 1.00 96.25 94 TYR A C 1
ATOM 737 O O . TYR A 1 94 ? -1.599 7.053 15.038 1.00 96.25 94 TYR A O 1
ATOM 745 N N . ALA A 1 95 ? -1.989 8.735 13.590 1.00 95.56 95 ALA A N 1
ATOM 746 C CA . ALA A 1 95 ? -1.541 9.823 14.436 1.00 95.56 95 ALA A CA 1
ATOM 747 C C . ALA A 1 95 ? -2.691 10.778 14.753 1.00 95.56 95 ALA A C 1
ATOM 749 O O . ALA A 1 95 ? -3.579 11.012 13.927 1.00 95.56 95 ALA A O 1
ATOM 750 N N . VAL A 1 96 ? -2.644 11.358 15.947 1.00 94.56 96 VAL A N 1
ATOM 751 C CA . VAL A 1 96 ? -3.540 12.427 16.381 1.00 94.56 96 VAL A CA 1
ATOM 752 C C . VAL A 1 96 ? -2.714 13.569 16.958 1.00 94.56 96 VAL A C 1
ATOM 754 O O . VAL A 1 96 ? -1.593 13.377 17.419 1.00 94.56 96 VAL A O 1
ATOM 757 N N . GLU A 1 97 ? -3.269 14.775 16.904 1.00 93.19 97 GLU A N 1
ATOM 758 C CA . GLU A 1 97 ? -2.696 15.966 17.533 1.00 93.19 97 GLU A CA 1
ATOM 759 C C . GLU A 1 97 ? -2.559 15.784 19.050 1.00 93.19 97 GLU A C 1
ATOM 761 O O . GLU A 1 97 ? -3.377 15.113 19.680 1.00 93.19 97 GLU A O 1
ATOM 766 N N . GLU A 1 98 ? -1.532 16.397 19.632 1.00 88.44 98 GLU A N 1
ATOM 767 C CA . GLU A 1 98 ? -1.271 16.319 21.068 1.00 88.44 98 GLU A CA 1
ATOM 768 C C . GLU A 1 98 ? -2.501 16.704 21.918 1.00 88.44 98 GLU A C 1
ATOM 770 O O . GLU A 1 98 ? -3.270 17.604 21.574 1.00 88.44 98 GLU A O 1
ATOM 775 N N . GLY A 1 99 ? -2.717 15.975 23.018 1.00 84.38 99 GLY A N 1
ATOM 776 C CA . GLY A 1 99 ? -3.861 16.169 23.916 1.00 84.38 99 GLY A CA 1
ATOM 777 C C . GLY A 1 99 ? -5.189 15.551 23.454 1.00 84.38 99 GLY A C 1
ATOM 778 O O . GLY A 1 99 ? -6.183 15.677 24.165 1.00 84.38 99 GLY A O 1
ATOM 779 N N . LYS A 1 100 ? -5.238 14.881 22.295 1.00 88.94 100 LYS A N 1
ATOM 780 C CA . LYS A 1 100 ? -6.407 14.098 21.851 1.00 88.94 100 LYS A CA 1
ATOM 781 C C . LYS A 1 100 ? -6.152 12.606 21.981 1.00 88.94 100 LYS A C 1
ATOM 783 O O . LYS A 1 100 ? -5.020 12.167 21.856 1.00 88.94 100 LYS A O 1
ATOM 788 N N . GLU A 1 101 ? -7.208 11.824 22.157 1.00 89.75 101 GLU A N 1
ATOM 789 C CA . GLU A 1 101 ? -7.095 10.367 22.197 1.00 89.75 101 GLU A CA 1
ATOM 790 C C . GLU A 1 101 ? -7.299 9.741 20.812 1.00 89.75 101 GLU A C 1
ATOM 792 O O . GLU A 1 101 ? -8.170 10.141 20.033 1.00 89.75 101 GLU A O 1
ATOM 797 N N . LEU A 1 102 ? -6.478 8.734 20.519 1.00 92.69 102 LEU A N 1
ATOM 798 C CA . LEU A 1 102 ? -6.612 7.857 19.360 1.00 92.69 102 LEU A CA 1
ATOM 799 C C . LEU A 1 102 ? -7.679 6.801 19.653 1.00 92.69 102 LEU A C 1
ATOM 801 O O . LEU A 1 102 ? -7.500 5.955 20.530 1.00 92.69 102 LEU A O 1
ATOM 805 N N . ALA A 1 103 ? -8.781 6.852 18.911 1.00 93.31 103 ALA A N 1
ATOM 806 C CA . ALA A 1 103 ? -9.828 5.844 18.986 1.00 93.31 103 ALA A CA 1
ATOM 807 C C . ALA A 1 103 ? -9.493 4.654 18.086 1.00 93.31 103 ALA A C 1
ATOM 809 O O . ALA A 1 103 ? -8.970 4.840 16.986 1.00 93.31 103 ALA A O 1
ATOM 810 N N . THR A 1 104 ? -9.865 3.457 18.536 1.00 95.38 104 THR A N 1
ATOM 811 C CA . THR A 1 104 ? -9.670 2.209 17.798 1.00 95.38 104 THR A CA 1
ATOM 812 C C . THR A 1 104 ? -10.305 2.281 16.401 1.00 95.38 104 THR A C 1
ATOM 814 O O . THR A 1 104 ? -11.460 2.706 16.283 1.00 95.38 104 THR A O 1
ATOM 817 N N . PRO A 1 105 ? -9.574 1.893 15.341 1.00 96.44 105 PRO A N 1
ATOM 818 C CA . PRO A 1 105 ? -10.110 1.859 13.989 1.00 96.44 105 PRO A CA 1
ATOM 819 C C . PRO A 1 105 ? -11.179 0.774 13.827 1.00 96.44 105 PRO A C 1
ATOM 821 O O . PRO A 1 105 ? -11.119 -0.276 14.460 1.00 96.44 105 PRO A O 1
ATOM 824 N N . ILE A 1 106 ? -12.128 1.011 12.927 1.00 97.12 106 ILE A N 1
ATOM 825 C CA . ILE A 1 106 ? -13.114 0.021 12.489 1.00 97.12 106 ILE A CA 1
ATOM 826 C C . ILE A 1 106 ? -12.609 -0.569 11.174 1.00 97.12 106 ILE A C 1
ATOM 828 O O . ILE A 1 106 ? -12.388 0.174 10.217 1.00 97.12 106 ILE A O 1
ATOM 832 N N . ILE A 1 107 ? -12.401 -1.885 11.131 1.00 97.50 107 ILE A N 1
ATOM 833 C CA . ILE A 1 107 ? -11.908 -2.592 9.947 1.00 97.50 107 ILE A CA 1
ATOM 834 C C . ILE A 1 107 ? -13.037 -3.415 9.349 1.00 97.50 107 ILE A C 1
ATOM 836 O O . ILE A 1 107 ? -13.688 -4.191 10.042 1.00 97.50 107 ILE A O 1
ATOM 840 N N . GLU A 1 108 ? -13.236 -3.267 8.045 1.00 96.94 108 GLU A N 1
ATOM 841 C CA . GLU A 1 108 ? -14.271 -3.978 7.306 1.00 96.94 108 GLU A CA 1
ATOM 842 C C . GLU A 1 108 ? -13.724 -4.492 5.973 1.00 96.94 108 GLU A C 1
ATOM 844 O O . GLU A 1 108 ? -12.936 -3.817 5.302 1.00 96.94 108 GLU A O 1
ATOM 849 N N . VAL A 1 109 ? -14.188 -5.676 5.568 1.00 96.62 109 VAL A N 1
ATOM 850 C CA . VAL A 1 109 ? -14.054 -6.186 4.198 1.00 96.62 109 VAL A CA 1
ATOM 851 C C . VAL A 1 109 ? -15.370 -5.885 3.485 1.00 96.62 109 VAL A C 1
ATOM 853 O O . VAL A 1 109 ? -16.341 -6.632 3.630 1.00 96.62 109 VAL A O 1
ATOM 856 N N . PRO A 1 110 ? -15.471 -4.758 2.759 1.00 94.50 110 PRO A N 1
ATOM 857 C CA . PRO A 1 110 ? -16.723 -4.378 2.134 1.00 94.50 110 PRO A CA 1
ATOM 858 C C . PRO A 1 110 ? -17.056 -5.313 0.973 1.00 94.50 110 PRO A C 1
ATOM 860 O O . PRO A 1 110 ? -16.187 -5.717 0.196 1.00 94.50 110 PRO A O 1
ATOM 863 N N . ARG A 1 111 ? -18.351 -5.555 0.768 1.00 90.94 111 ARG A N 1
ATOM 864 C CA . ARG A 1 111 ? -18.853 -6.256 -0.416 1.00 90.94 111 ARG A CA 1
ATOM 865 C C . ARG A 1 111 ? -18.710 -5.373 -1.660 1.00 90.94 111 ARG A C 1
ATOM 867 O O . ARG A 1 111 ? -19.620 -4.625 -2.017 1.00 90.94 111 ARG A O 1
ATOM 874 N N . ARG A 1 112 ? -17.542 -5.413 -2.310 1.00 84.25 112 ARG A N 1
ATOM 875 C CA . ARG A 1 112 ? -17.245 -4.670 -3.548 1.00 84.25 112 ARG A CA 1
ATOM 876 C C . ARG A 1 112 ? -17.125 -5.618 -4.728 1.00 84.25 112 ARG A C 1
ATOM 878 O O . ARG A 1 112 ? -16.531 -6.684 -4.614 1.00 84.25 112 ARG A O 1
ATOM 885 N N . ARG A 1 113 ? -17.667 -5.198 -5.872 1.00 77.81 113 ARG A N 1
ATOM 886 C CA . ARG A 1 113 ? -17.488 -5.926 -7.130 1.00 77.81 113 ARG A CA 1
ATOM 887 C C . ARG A 1 113 ? -16.050 -5.752 -7.628 1.00 77.81 113 ARG A C 1
ATOM 889 O O . ARG A 1 113 ? -15.564 -4.616 -7.624 1.00 77.81 113 ARG A O 1
ATOM 896 N N . PRO A 1 114 ? -15.387 -6.829 -8.071 1.00 69.06 114 PRO A N 1
ATOM 897 C CA . PRO A 1 114 ? -14.109 -6.713 -8.751 1.00 69.06 114 PRO A CA 1
ATOM 898 C C . PRO A 1 114 ? -14.332 -6.133 -10.156 1.00 69.06 114 PRO A C 1
ATOM 900 O O . PRO A 1 114 ? -15.025 -6.723 -10.978 1.00 69.06 114 PRO A O 1
ATOM 903 N N . GLY A 1 115 ? -13.751 -4.964 -10.436 1.00 68.44 115 GLY A N 1
ATOM 904 C CA . GLY A 1 115 ? -13.793 -4.338 -11.764 1.00 68.44 115 GLY A CA 1
ATOM 905 C C . GLY A 1 115 ? -15.100 -3.609 -12.114 1.00 68.44 115 GLY A C 1
ATOM 906 O O . GLY A 1 115 ? -15.976 -3.401 -11.275 1.00 68.44 115 GLY A O 1
ATOM 907 N N . THR A 1 116 ? -15.206 -3.157 -13.369 1.00 66.88 116 THR A N 1
ATOM 908 C CA . THR A 1 116 ? -16.378 -2.405 -13.885 1.00 66.88 116 THR A CA 1
ATOM 909 C C . THR A 1 116 ? -16.874 -2.897 -15.249 1.00 66.88 116 THR A C 1
ATOM 911 O O . THR A 1 116 ? -17.737 -2.253 -15.843 1.00 66.88 116 THR A O 1
ATOM 914 N N . GLY A 1 117 ? -16.317 -3.995 -15.768 1.00 65.81 117 GLY A N 1
ATOM 915 C CA . GLY A 1 117 ? -16.686 -4.589 -17.059 1.00 65.81 117 GLY A CA 1
ATOM 916 C C . GLY A 1 117 ? -17.834 -5.604 -16.980 1.00 65.81 117 GLY A C 1
ATOM 917 O O . GLY A 1 117 ? -18.413 -5.833 -15.918 1.00 65.81 117 GLY A O 1
ATOM 918 N N . MET A 1 118 ? -18.138 -6.257 -18.108 1.00 64.06 118 MET A N 1
ATOM 919 C CA . MET A 1 118 ? -19.180 -7.296 -18.202 1.00 64.06 118 MET A CA 1
ATOM 920 C C . MET A 1 118 ? -18.938 -8.470 -17.238 1.00 64.06 118 MET A C 1
ATOM 922 O O . MET A 1 118 ? -19.882 -8.929 -16.597 1.00 64.06 118 MET A O 1
ATOM 926 N N . ALA A 1 119 ? -17.682 -8.886 -17.042 1.00 64.31 119 ALA A N 1
ATOM 927 C CA . ALA A 1 119 ? -17.308 -9.912 -16.062 1.00 64.31 119 ALA A CA 1
ATOM 928 C C . ALA A 1 119 ? -17.709 -9.535 -14.615 1.00 64.31 119 ALA A C 1
ATOM 930 O O . ALA A 1 119 ? -18.172 -10.375 -13.841 1.00 64.31 119 ALA A O 1
ATOM 931 N N . ALA A 1 120 ? -17.643 -8.246 -14.261 1.00 64.12 120 ALA A N 1
ATOM 932 C CA . ALA A 1 120 ? -18.051 -7.748 -12.945 1.00 64.12 120 ALA A CA 1
ATOM 933 C C . ALA A 1 120 ? -19.577 -7.794 -12.730 1.00 64.12 120 ALA A C 1
ATOM 935 O O . ALA A 1 120 ? -20.050 -7.767 -11.592 1.00 64.12 120 ALA A O 1
ATOM 936 N N . ALA A 1 121 ? -20.370 -7.836 -13.810 1.00 62.97 121 ALA A N 1
ATOM 937 C CA . ALA A 1 121 ? -21.827 -7.928 -13.735 1.00 62.97 121 ALA A CA 1
ATOM 938 C C . ALA A 1 121 ? -22.314 -9.348 -13.407 1.00 62.97 121 ALA A C 1
ATOM 940 O O . ALA A 1 121 ? -23.382 -9.489 -12.814 1.00 62.97 121 ALA A O 1
ATOM 941 N N . ILE A 1 122 ? -21.522 -10.366 -13.759 1.00 66.56 122 ILE A N 1
ATOM 942 C CA . ILE A 1 122 ? -21.828 -11.789 -13.542 1.00 66.56 122 ILE A CA 1
ATOM 943 C C . ILE A 1 122 ? -21.093 -12.397 -12.339 1.00 66.56 122 ILE A C 1
ATOM 945 O O . ILE A 1 122 ? -21.357 -13.541 -11.987 1.00 66.56 122 ILE A O 1
ATOM 949 N N . THR A 1 123 ? -20.188 -11.651 -11.695 1.00 69.38 123 THR A N 1
ATOM 950 C CA . THR A 1 123 ? -19.453 -12.142 -10.521 1.00 69.38 123 THR A CA 1
ATOM 951 C C . THR A 1 123 ? -20.399 -12.331 -9.331 1.00 69.38 123 THR A C 1
ATOM 953 O O . THR A 1 123 ? -21.017 -11.371 -8.861 1.00 69.38 123 THR A O 1
ATOM 956 N N . THR A 1 124 ? -20.474 -13.560 -8.823 1.00 72.69 124 THR A N 1
ATOM 957 C CA . THR A 1 124 ? -21.233 -13.931 -7.615 1.00 72.69 124 THR A CA 1
ATOM 958 C C . THR A 1 124 ? -20.358 -14.058 -6.373 1.00 72.69 124 THR A C 1
ATOM 960 O O . THR A 1 124 ? -20.873 -13.942 -5.265 1.00 72.69 124 THR A O 1
ATOM 963 N N . GLU A 1 125 ? -19.051 -14.241 -6.558 1.00 83.12 125 GLU A N 1
ATOM 964 C CA . GLU A 1 125 ? -18.089 -14.479 -5.484 1.00 83.12 125 GLU A CA 1
ATOM 965 C C . GLU A 1 125 ? -17.532 -13.161 -4.938 1.00 83.12 125 GLU A C 1
ATOM 967 O O . GLU A 1 125 ? -16.854 -12.410 -5.646 1.00 83.12 125 GLU A O 1
ATOM 972 N N . PHE A 1 126 ? -17.811 -12.868 -3.667 1.00 89.12 126 PHE A N 1
ATOM 973 C CA . PHE A 1 126 ? -17.308 -11.678 -2.985 1.00 89.12 126 PHE A CA 1
ATOM 974 C C . PHE A 1 126 ? -16.380 -12.074 -1.847 1.00 89.12 126 PHE A C 1
ATOM 976 O O . PHE A 1 126 ? -16.724 -12.916 -1.025 1.00 89.12 126 PHE A O 1
ATOM 983 N N . ALA A 1 127 ? -15.242 -11.390 -1.723 1.00 91.50 127 ALA A N 1
ATOM 984 C CA . ALA A 1 127 ? -14.312 -11.647 -0.625 1.00 91.50 127 ALA A CA 1
ATOM 985 C C . ALA A 1 127 ? -14.953 -11.448 0.758 1.00 91.50 127 ALA A C 1
ATOM 987 O O . ALA A 1 127 ? -14.590 -12.145 1.696 1.00 91.50 127 ALA A O 1
ATOM 988 N N . SER A 1 128 ? -15.936 -10.546 0.881 1.00 93.50 128 SER A N 1
ATOM 989 C CA . SER A 1 128 ? -16.696 -10.334 2.122 1.00 93.50 128 SER A CA 1
ATOM 990 C C . SER A 1 128 ? -17.439 -11.575 2.603 1.00 93.50 128 SER A C 1
ATOM 992 O O . SER A 1 128 ? -17.673 -11.705 3.797 1.00 93.50 128 SER A O 1
ATOM 994 N N . ASP A 1 129 ? -17.820 -12.464 1.685 1.00 93.50 129 ASP A N 1
ATOM 995 C CA . ASP A 1 129 ? -18.605 -13.656 2.005 1.00 93.50 129 ASP A CA 1
ATOM 996 C C . ASP A 1 129 ? -17.702 -14.766 2.590 1.00 93.50 129 ASP A C 1
ATOM 998 O O . ASP A 1 129 ? -18.187 -15.653 3.286 1.00 93.50 129 ASP A O 1
ATOM 1002 N N . TYR A 1 130 ? -16.383 -14.660 2.378 1.00 94.81 130 TYR A N 1
ATOM 1003 C CA . TYR A 1 130 ? -15.364 -15.601 2.854 1.00 94.81 130 TYR A CA 1
ATOM 1004 C C . TYR A 1 130 ? -14.406 -15.001 3.890 1.00 94.81 130 TYR A C 1
ATOM 1006 O O . TYR A 1 130 ? -13.605 -15.721 4.473 1.00 94.81 130 TYR A O 1
ATOM 1014 N N . ALA A 1 131 ? -14.432 -13.690 4.129 1.00 96.56 131 ALA A N 1
ATOM 1015 C CA . ALA A 1 131 ? -13.476 -13.027 5.008 1.00 96.56 131 ALA A CA 1
ATOM 1016 C C . ALA A 1 131 ? -14.021 -12.854 6.429 1.00 96.56 131 ALA A C 1
ATOM 1018 O O . ALA A 1 131 ? -15.108 -12.324 6.641 1.00 96.56 131 ALA A O 1
ATOM 1019 N N . THR A 1 132 ? -13.214 -13.216 7.424 1.00 97.06 132 THR A N 1
ATOM 1020 C CA . THR A 1 132 ? -13.427 -12.828 8.824 1.00 97.06 132 THR A CA 1
ATOM 1021 C C . THR A 1 132 ? -12.272 -11.966 9.296 1.00 97.06 132 THR A C 1
ATOM 1023 O O . THR A 1 132 ? -11.111 -12.365 9.207 1.00 97.06 132 THR A O 1
ATOM 1026 N N . VAL A 1 133 ? -12.606 -10.782 9.800 1.00 97.44 133 VAL A N 1
ATOM 1027 C CA . VAL A 1 133 ? -11.647 -9.804 10.316 1.00 97.44 133 VAL A CA 1
ATOM 1028 C C . VAL A 1 133 ? -11.566 -9.948 11.832 1.00 97.44 133 VAL A C 1
ATOM 1030 O O . VAL A 1 133 ? -12.597 -9.996 12.501 1.00 97.44 133 VAL A O 1
ATOM 1033 N N . SER A 1 134 ? -10.355 -10.031 12.379 1.00 97.31 134 SER A N 1
ATOM 1034 C CA . SER A 1 134 ? -10.150 -10.006 13.828 1.00 97.31 134 SER A CA 1
ATOM 1035 C C . SER A 1 134 ? -10.387 -8.608 14.396 1.00 97.31 134 SER A C 1
ATOM 1037 O O . SER A 1 134 ? -10.219 -7.601 13.707 1.00 97.31 134 SER A O 1
ATOM 1039 N N . GLU A 1 135 ? -10.678 -8.525 15.692 1.00 96.31 135 GLU A N 1
ATOM 1040 C CA . GLU A 1 135 ? -10.606 -7.238 16.378 1.00 96.31 135 GLU A CA 1
ATOM 1041 C C . GLU A 1 135 ? -9.171 -6.673 16.297 1.00 96.31 135 GLU A C 1
ATOM 1043 O O . GLU A 1 135 ? -8.202 -7.439 16.383 1.00 96.31 135 GLU A O 1
ATOM 1048 N N . PRO A 1 136 ? -9.010 -5.355 16.094 1.00 96.44 136 PRO A N 1
ATOM 1049 C CA . PRO A 1 136 ? -7.699 -4.724 16.047 1.00 96.44 136 PRO A CA 1
ATOM 1050 C C . PRO A 1 136 ? -7.036 -4.712 17.422 1.00 96.44 136 PRO A C 1
ATOM 1052 O O . PRO A 1 136 ? -7.575 -4.175 18.391 1.00 96.44 136 PRO A O 1
ATOM 1055 N N . VAL A 1 137 ? -5.814 -5.230 17.481 1.00 97.00 137 VAL A N 1
ATOM 1056 C CA . VAL A 1 137 ? -4.983 -5.258 18.684 1.00 97.00 137 VAL A CA 1
ATOM 1057 C C . VAL A 1 137 ? -3.958 -4.135 18.609 1.00 97.00 137 VAL A C 1
ATOM 1059 O O . VAL A 1 137 ? -3.284 -3.960 17.596 1.00 97.00 137 VAL A O 1
ATOM 1062 N N . LEU A 1 138 ? -3.835 -3.361 19.686 1.00 96.19 138 LEU A N 1
ATOM 1063 C CA . LEU A 1 138 ? -2.800 -2.338 19.808 1.00 96.19 138 LEU A CA 1
ATOM 1064 C C . LEU A 1 138 ? -1.432 -3.014 19.980 1.00 96.19 138 LEU A C 1
ATOM 1066 O O . LEU A 1 138 ? -1.241 -3.762 20.937 1.00 96.19 138 LEU A O 1
ATOM 1070 N N . VAL A 1 139 ? -0.496 -2.751 19.068 1.00 96.06 139 VAL A N 1
ATOM 1071 C CA . VAL A 1 139 ? 0.853 -3.352 19.084 1.00 96.06 139 VAL A CA 1
ATOM 1072 C C . VAL A 1 139 ? 1.963 -2.347 19.379 1.00 96.06 139 VAL A C 1
ATOM 1074 O O . VAL A 1 139 ? 3.057 -2.745 19.768 1.00 96.06 139 VAL A O 1
ATOM 1077 N N . ASP A 1 140 ? 1.686 -1.053 19.224 1.00 92.50 140 ASP A N 1
ATOM 1078 C CA . ASP A 1 140 ? 2.640 0.022 19.497 1.00 92.50 140 ASP A CA 1
ATOM 1079 C C . ASP A 1 140 ? 1.901 1.318 19.855 1.00 92.50 140 ASP A C 1
ATOM 1081 O O . ASP A 1 140 ? 0.826 1.603 19.312 1.00 92.50 140 ASP A O 1
ATOM 1085 N N . GLU A 1 141 ? 2.462 2.115 20.766 1.00 89.94 141 GLU A N 1
ATOM 1086 C CA . GLU A 1 141 ? 1.847 3.358 21.231 1.00 89.94 141 GLU A CA 1
ATOM 1087 C C . GLU A 1 141 ? 2.849 4.449 21.616 1.00 89.94 141 GLU A C 1
ATOM 1089 O O . GLU A 1 141 ? 4.001 4.198 21.961 1.00 89.94 141 GLU A O 1
ATOM 1094 N N . GLY A 1 142 ? 2.382 5.700 21.595 1.00 76.50 142 GLY A N 1
ATOM 1095 C CA . GLY A 1 142 ? 3.063 6.811 22.262 1.00 76.50 142 GLY A CA 1
ATOM 1096 C C . GLY A 1 142 ? 4.272 7.371 21.516 1.00 76.50 142 GLY A C 1
ATOM 1097 O O . GLY A 1 142 ? 4.984 8.218 22.054 1.00 76.50 142 GLY A O 1
ATOM 1098 N N . LYS A 1 143 ? 4.500 6.968 20.261 1.00 83.75 143 LYS A N 1
ATOM 1099 C CA . LYS A 1 143 ? 5.550 7.566 19.430 1.00 83.75 143 LYS A CA 1
ATOM 1100 C C . LYS A 1 143 ? 5.173 8.994 19.066 1.00 83.75 143 LYS A C 1
ATOM 1102 O O . LYS A 1 143 ? 4.181 9.207 18.362 1.00 83.75 143 LYS A O 1
ATOM 1107 N N . GLN A 1 144 ? 5.979 9.954 19.523 1.00 89.62 144 GLN A N 1
ATOM 1108 C CA . GLN A 1 144 ? 5.881 11.335 19.065 1.00 89.62 144 GLN A CA 1
ATOM 1109 C C . GLN A 1 144 ? 6.163 11.389 17.569 1.00 89.62 144 GLN A C 1
ATOM 1111 O O . GLN A 1 144 ? 7.205 10.934 17.097 1.00 89.62 144 GLN A O 1
ATOM 1116 N N . VAL A 1 145 ? 5.219 11.943 16.823 1.00 92.06 145 VAL A N 1
ATOM 1117 C CA . VAL A 1 145 ? 5.283 12.006 15.369 1.00 92.06 145 VAL A CA 1
ATOM 1118 C C . VAL A 1 145 ? 4.896 13.388 14.888 1.00 92.06 145 VAL A C 1
ATOM 1120 O O . VAL A 1 145 ? 4.018 14.057 15.437 1.00 92.06 145 VAL A O 1
ATOM 1123 N N . THR A 1 146 ? 5.559 13.806 13.818 1.00 91.56 146 THR A N 1
ATOM 1124 C CA . THR A 1 146 ? 5.150 14.976 13.053 1.00 91.56 146 THR A CA 1
ATOM 1125 C C . THR A 1 146 ? 4.439 14.495 11.802 1.00 91.56 146 THR A C 1
ATOM 1127 O O . THR A 1 146 ? 5.012 13.740 11.020 1.00 91.56 146 THR A O 1
ATOM 1130 N N . PHE A 1 147 ? 3.192 14.913 11.613 1.00 90.31 147 PHE A N 1
ATOM 1131 C CA . PHE A 1 147 ? 2.349 14.448 10.515 1.00 90.31 147 PHE A CA 1
ATOM 1132 C C . PHE A 1 147 ? 1.668 15.614 9.800 1.00 90.31 147 PHE A C 1
ATOM 1134 O O . PHE A 1 147 ? 1.557 16.725 10.323 1.00 90.31 147 PHE A O 1
ATOM 1141 N N . ILE A 1 148 ? 1.225 15.361 8.569 1.00 88.19 148 ILE A N 1
ATOM 1142 C CA . ILE A 1 148 ? 0.548 16.353 7.734 1.00 88.19 148 ILE A CA 1
ATOM 1143 C C . ILE A 1 148 ? -0.949 16.055 7.747 1.00 88.19 148 ILE A C 1
ATOM 1145 O O . ILE A 1 148 ? -1.400 15.053 7.196 1.00 88.19 148 ILE A O 1
ATOM 1149 N N . GLU A 1 149 ? -1.738 16.955 8.329 1.00 85.25 149 GLU A N 1
ATOM 1150 C CA . GLU A 1 149 ? -3.194 16.906 8.224 1.00 85.25 149 GLU A CA 1
ATOM 1151 C C . GLU A 1 149 ? -3.627 17.632 6.942 1.00 85.25 149 GLU A C 1
ATOM 1153 O O . GLU A 1 149 ? -3.431 18.844 6.795 1.00 85.25 149 GLU A O 1
ATOM 1158 N N . LYS A 1 150 ? -4.231 16.899 5.999 1.00 81.69 150 LYS A N 1
ATOM 1159 C CA . LYS A 1 150 ? -4.791 17.485 4.774 1.00 81.69 150 LYS A CA 1
ATOM 1160 C C . LYS A 1 150 ? -6.274 17.788 4.948 1.00 81.69 150 LYS A C 1
ATOM 1162 O O . LYS A 1 150 ? -7.094 16.884 5.097 1.00 81.69 150 LYS A O 1
ATOM 1167 N N . ARG A 1 151 ? -6.648 19.065 4.854 1.00 75.06 151 ARG A N 1
ATOM 1168 C CA . ARG A 1 151 ? -8.048 19.518 4.828 1.00 75.06 151 ARG A CA 1
ATOM 1169 C C . ARG A 1 151 ? -8.320 20.292 3.545 1.00 75.06 151 ARG A C 1
ATOM 1171 O O . ARG A 1 151 ? -8.072 21.494 3.446 1.00 75.06 151 ARG A O 1
ATOM 1178 N N . GLY A 1 152 ? -8.855 19.593 2.546 1.00 75.12 152 GLY A N 1
ATOM 1179 C CA . GLY A 1 152 ? -9.038 20.162 1.212 1.00 75.12 152 GLY A CA 1
ATOM 1180 C C . GLY A 1 152 ? -7.682 20.484 0.581 1.00 75.12 152 GLY A C 1
ATOM 1181 O O . GLY A 1 152 ? -6.850 19.595 0.454 1.00 75.12 152 GLY A O 1
ATOM 1182 N N . ARG A 1 153 ? -7.452 21.751 0.211 1.00 73.50 153 ARG A N 1
ATOM 1183 C CA . ARG A 1 153 ? -6.166 22.222 -0.344 1.00 73.50 153 ARG A CA 1
ATOM 1184 C C . ARG A 1 153 ? -5.142 22.650 0.713 1.00 73.50 153 ARG A C 1
ATOM 1186 O O . ARG A 1 153 ? -4.017 22.972 0.353 1.00 73.50 153 ARG A O 1
ATOM 1193 N N . ARG A 1 154 ? -5.527 22.721 1.992 1.00 78.81 154 ARG A N 1
ATOM 1194 C CA . ARG A 1 154 ? -4.616 23.117 3.072 1.00 78.81 154 ARG A CA 1
ATOM 1195 C C . ARG A 1 154 ? -3.928 21.885 3.639 1.00 78.81 154 ARG A C 1
ATOM 1197 O O . ARG A 1 154 ? -4.600 20.941 4.054 1.00 78.81 154 ARG A O 1
ATOM 1204 N N . GLU A 1 155 ? -2.607 21.939 3.680 1.00 86.44 155 GLU A N 1
ATOM 1205 C CA . GLU A 1 155 ? -1.761 20.989 4.392 1.00 86.44 155 GLU A CA 1
ATOM 1206 C C . GLU A 1 155 ? -1.217 21.704 5.628 1.00 86.44 155 GLU A C 1
ATOM 1208 O O . GLU A 1 155 ? -0.694 22.815 5.530 1.00 86.44 155 GLU A O 1
ATOM 1213 N N . THR A 1 156 ? -1.413 21.122 6.807 1.00 87.75 156 THR A N 1
ATOM 1214 C CA . THR A 1 156 ? -0.901 21.680 8.061 1.00 87.75 156 THR A CA 1
ATOM 1215 C C . THR A 1 156 ? -0.063 20.627 8.753 1.00 87.75 156 THR A C 1
ATOM 1217 O O . THR A 1 156 ? -0.533 19.519 9.006 1.00 87.75 156 THR A O 1
ATOM 1220 N N . GLN A 1 157 ? 1.184 20.982 9.038 1.00 91.62 157 GLN A N 1
ATOM 1221 C CA . GLN A 1 157 ? 2.082 20.151 9.818 1.00 91.62 157 GLN A CA 1
ATOM 1222 C C . GLN A 1 157 ? 1.695 20.260 11.292 1.00 91.62 157 GLN A C 1
ATOM 1224 O O . GLN A 1 157 ? 1.544 21.363 11.818 1.00 91.62 157 GLN A O 1
ATOM 1229 N N . LYS A 1 158 ? 1.507 19.114 11.938 1.00 91.75 158 LYS A N 1
ATOM 1230 C CA . LYS A 1 158 ? 1.147 19.005 13.349 1.00 91.75 158 LYS A CA 1
ATOM 1231 C C . LYS A 1 158 ? 2.070 18.030 14.055 1.00 91.75 158 LYS A C 1
ATOM 1233 O O . LYS A 1 158 ? 2.606 17.115 13.432 1.00 91.75 158 LYS A O 1
ATOM 1238 N N . GLN A 1 159 ? 2.226 18.239 15.353 1.00 93.25 159 GLN A N 1
ATOM 1239 C CA . GLN A 1 159 ? 2.881 17.298 16.247 1.00 93.25 159 GLN A CA 1
ATOM 1240 C C . GLN A 1 159 ? 1.826 16.596 17.096 1.00 93.25 159 GLN A C 1
ATOM 1242 O O . GLN A 1 159 ? 0.753 17.140 17.379 1.00 93.25 159 GLN A O 1
ATOM 1247 N N . GLY A 1 160 ? 2.129 15.364 17.467 1.00 93.25 160 GLY A N 1
ATOM 1248 C CA . GLY A 1 160 ? 1.297 14.591 18.364 1.00 93.25 160 GLY A CA 1
ATOM 1249 C C . GLY A 1 160 ? 1.862 13.199 18.542 1.00 93.25 160 GLY A C 1
ATOM 1250 O O . GLY A 1 160 ? 3.073 13.007 18.457 1.00 93.25 160 GLY A O 1
ATOM 1251 N N . HIS A 1 161 ? 0.993 12.231 18.788 1.00 94.44 161 HIS A N 1
ATOM 1252 C CA . HIS A 1 161 ? 1.400 10.855 19.039 1.00 94.44 161 HIS A CA 1
ATOM 1253 C C . HIS A 1 161 ? 0.684 9.895 18.096 1.00 94.44 161 HIS A C 1
ATOM 1255 O O . HIS A 1 161 ? -0.357 10.222 17.521 1.00 94.44 161 HIS A O 1
ATOM 1261 N N . SER A 1 162 ? 1.270 8.713 17.928 1.00 95.94 162 SER A N 1
ATOM 1262 C CA . SER A 1 162 ? 0.734 7.649 17.085 1.00 95.94 162 SER A CA 1
ATOM 1263 C C . SER A 1 162 ? 0.497 6.358 17.857 1.00 95.94 162 SER A C 1
ATOM 1265 O O . SER A 1 162 ? 1.088 6.127 18.916 1.00 95.94 162 SER A O 1
ATOM 1267 N N . LYS A 1 163 ? -0.406 5.543 17.316 1.00 96.62 163 LYS A N 1
ATOM 1268 C CA . LYS A 1 163 ? -0.686 4.173 17.739 1.00 96.62 163 LYS A CA 1
ATOM 1269 C C . LYS A 1 163 ? -0.750 3.284 16.506 1.00 96.62 163 LYS A C 1
ATOM 1271 O O . LYS A 1 163 ? -1.260 3.718 15.469 1.00 96.62 163 LYS A O 1
ATOM 1276 N N . THR A 1 164 ? -0.253 2.062 16.647 1.00 97.25 164 THR A N 1
ATOM 1277 C CA . THR A 1 164 ? -0.286 1.035 15.604 1.00 97.25 164 THR A CA 1
ATOM 1278 C C . THR A 1 164 ? -1.222 -0.078 16.029 1.00 97.25 164 THR A C 1
ATOM 1280 O O . THR A 1 164 ? -1.066 -0.656 17.106 1.00 97.25 164 THR A O 1
ATOM 1283 N N . TRP A 1 165 ? -2.182 -0.395 15.167 1.00 97.75 165 TRP A N 1
ATOM 1284 C CA . TRP A 1 165 ? -3.076 -1.528 15.344 1.00 97.75 165 TRP A CA 1
ATOM 1285 C C . TRP A 1 165 ? -2.746 -2.606 14.331 1.00 97.75 165 TRP A C 1
ATOM 1287 O O . TRP A 1 165 ? -2.618 -2.324 13.139 1.00 97.75 165 TRP A O 1
ATOM 1297 N N . LYS A 1 166 ? -2.672 -3.840 14.820 1.00 98.12 166 LYS A N 1
ATOM 1298 C CA . LYS A 1 166 ? -2.562 -5.052 14.021 1.00 98.12 166 LYS A CA 1
ATOM 1299 C C . LYS A 1 166 ? -3.909 -5.759 13.992 1.00 98.12 166 LYS A C 1
ATOM 1301 O O . LYS A 1 166 ? -4.574 -5.882 15.020 1.00 98.12 166 LYS A O 1
ATOM 1306 N N . PHE A 1 167 ? -4.304 -6.237 12.824 1.00 98.12 167 PHE A N 1
ATOM 1307 C CA . PHE A 1 167 ? -5.473 -7.087 12.646 1.00 98.12 167 PHE A CA 1
ATOM 1308 C C . PHE A 1 167 ? -5.175 -8.167 11.611 1.00 98.12 167 PHE A C 1
ATOM 1310 O O . PHE A 1 167 ? -4.242 -8.053 10.814 1.00 98.12 167 PHE A O 1
ATOM 1317 N N . THR A 1 168 ? -5.988 -9.214 11.625 1.00 98.06 168 THR A N 1
ATOM 1318 C CA . THR A 1 168 ? -5.842 -10.352 10.727 1.00 98.06 168 THR A CA 1
ATOM 1319 C C . THR A 1 168 ? -7.125 -10.561 9.937 1.00 98.06 168 THR A C 1
ATOM 1321 O O . THR A 1 168 ? -8.222 -10.447 10.484 1.00 98.06 168 THR A O 1
ATOM 1324 N N . ILE A 1 169 ? -6.995 -10.893 8.654 1.00 98.00 169 ILE A N 1
ATOM 1325 C CA . ILE A 1 169 ? -8.108 -11.299 7.795 1.00 98.00 169 ILE A CA 1
ATOM 1326 C C . ILE A 1 169 ? -7.922 -12.771 7.443 1.00 98.00 169 ILE A C 1
ATOM 1328 O O . ILE A 1 169 ? -6.947 -13.137 6.786 1.00 98.00 169 ILE A O 1
ATOM 1332 N N . LYS A 1 170 ? -8.856 -13.614 7.886 1.00 97.75 170 LYS A N 1
ATOM 1333 C CA . LYS A 1 170 ? -8.840 -15.059 7.632 1.00 97.75 170 LYS A CA 1
ATOM 1334 C C . LYS A 1 170 ? -9.881 -15.448 6.597 1.00 97.75 170 LYS A C 1
ATOM 1336 O O . LYS A 1 170 ? -10.991 -14.911 6.624 1.00 97.75 170 LYS A O 1
ATOM 1341 N N . TYR A 1 171 ? -9.539 -16.405 5.741 1.00 97.56 171 TYR A N 1
ATOM 1342 C CA . TYR A 1 171 ? -10.511 -17.060 4.867 1.00 97.56 171 TYR A CA 1
ATOM 1343 C C . TYR A 1 171 ? -11.327 -18.084 5.664 1.00 97.56 171 TYR A C 1
ATOM 1345 O O . TYR A 1 171 ? -10.767 -18.885 6.411 1.00 97.56 171 TYR A O 1
ATOM 1353 N N . GLN A 1 172 ? -12.647 -18.062 5.510 1.00 95.75 172 GLN A N 1
ATOM 1354 C CA . GLN A 1 172 ? -13.590 -18.980 6.136 1.00 95.75 172 GLN A CA 1
ATOM 1355 C C . GLN A 1 172 ? -14.212 -19.918 5.101 1.00 95.75 172 GLN A C 1
ATOM 1357 O O . GLN A 1 172 ? -14.751 -19.474 4.088 1.00 95.75 172 GLN A O 1
ATOM 1362 N N . GLY A 1 173 ? -14.197 -21.215 5.410 1.00 91.81 173 GLY A N 1
ATOM 1363 C CA . GLY A 1 173 ? -14.762 -22.269 4.567 1.00 91.81 173 GLY A CA 1
ATOM 1364 C C . GLY A 1 173 ? -13.853 -22.704 3.413 1.00 91.81 173 GLY A C 1
ATOM 1365 O O . GLY A 1 173 ? -12.693 -22.309 3.331 1.00 91.81 173 GLY A O 1
ATOM 1366 N N . ASP A 1 174 ? -14.419 -23.516 2.519 1.00 91.56 174 ASP A N 1
ATOM 1367 C CA . ASP A 1 174 ? -13.726 -24.166 1.392 1.00 91.56 174 ASP A CA 1
ATOM 1368 C C . ASP A 1 174 ? -14.179 -23.601 0.030 1.00 91.56 174 ASP A C 1
ATOM 1370 O O . ASP A 1 174 ? -14.297 -24.322 -0.962 1.00 91.56 174 ASP A O 1
ATOM 1374 N N . GLY A 1 175 ? -14.526 -22.312 0.003 1.00 90.00 175 GLY A N 1
ATOM 1375 C CA . GLY A 1 175 ? -15.002 -21.618 -1.192 1.00 90.00 175 GLY A CA 1
ATOM 1376 C C . GLY A 1 175 ? -13.929 -21.430 -2.278 1.00 90.00 175 GLY A C 1
ATOM 1377 O O . GLY A 1 175 ? -12.778 -21.849 -2.126 1.00 90.00 175 GLY A O 1
ATOM 1378 N N . PRO A 1 176 ? -14.287 -20.784 -3.401 1.00 92.06 176 PRO A N 1
ATOM 1379 C CA . PRO A 1 176 ? -13.349 -20.501 -4.475 1.00 92.06 176 PRO A CA 1
ATOM 1380 C C . PRO A 1 176 ? -12.312 -19.445 -4.071 1.00 92.06 176 PRO A C 1
ATOM 1382 O O . PRO A 1 176 ? -12.536 -18.601 -3.199 1.00 92.06 176 PRO A O 1
ATOM 1385 N N . GLU A 1 177 ? -11.183 -19.444 -4.774 1.00 92.12 177 GLU A N 1
ATOM 1386 C CA . GLU A 1 177 ? -10.247 -18.324 -4.735 1.00 92.12 177 GLU A CA 1
ATOM 1387 C C . GLU A 1 177 ? -10.928 -17.041 -5.234 1.00 92.12 177 GLU A C 1
ATOM 1389 O O . GLU A 1 177 ? -11.557 -17.014 -6.294 1.00 92.12 177 GLU A O 1
ATOM 1394 N N . VAL A 1 178 ? -10.749 -15.952 -4.486 1.00 90.75 178 VAL A N 1
ATOM 1395 C CA . VAL A 1 178 ? -11.197 -14.614 -4.863 1.00 90.75 178 VAL A CA 1
ATOM 1396 C C . VAL A 1 178 ? -9.991 -13.769 -5.264 1.00 90.75 178 VAL A C 1
ATOM 1398 O O . VAL A 1 178 ? -9.035 -13.614 -4.505 1.00 90.75 178 VAL A O 1
ATOM 1401 N N . ALA A 1 179 ? -10.053 -13.163 -6.451 1.00 86.75 179 ALA A N 1
ATOM 1402 C CA . ALA A 1 179 ? -8.935 -12.405 -7.020 1.00 86.75 179 ALA A CA 1
ATOM 1403 C C . ALA A 1 179 ? -8.564 -11.135 -6.225 1.00 86.75 179 ALA A C 1
ATOM 1405 O O . ALA A 1 179 ? -7.419 -10.683 -6.262 1.00 86.75 179 ALA A O 1
ATOM 1406 N N . THR A 1 180 ? -9.525 -10.522 -5.527 1.00 89.56 180 THR A N 1
ATOM 1407 C CA . THR A 1 180 ? -9.315 -9.259 -4.803 1.00 89.56 180 THR A CA 1
ATOM 1408 C C . THR A 1 180 ? -9.938 -9.284 -3.419 1.00 89.56 180 THR A C 1
ATOM 1410 O O . THR A 1 180 ? -11.125 -9.581 -3.295 1.00 89.56 180 THR A O 1
ATOM 1413 N N . LEU A 1 181 ? -9.174 -8.860 -2.411 1.00 94.50 181 LEU A N 1
ATOM 1414 C CA . LEU A 1 181 ? -9.633 -8.674 -1.036 1.00 94.50 181 LEU A CA 1
ATOM 1415 C C . LEU A 1 181 ? -9.711 -7.174 -0.694 1.00 94.50 181 LEU A C 1
ATOM 1417 O O . LEU A 1 181 ? -8.731 -6.609 -0.206 1.00 94.50 181 LEU A O 1
ATOM 1421 N N . PRO A 1 182 ? -10.828 -6.483 -0.974 1.00 95.38 182 PRO A N 1
ATOM 1422 C CA . PRO A 1 182 ? -10.976 -5.080 -0.613 1.00 95.38 182 PRO A CA 1
ATOM 1423 C C . PRO A 1 182 ? -11.026 -4.914 0.908 1.00 95.38 182 PRO A C 1
ATOM 1425 O O . PRO A 1 182 ? -11.725 -5.656 1.591 1.00 95.38 182 PRO A O 1
ATOM 1428 N N . VAL A 1 183 ? -10.341 -3.900 1.434 1.00 97.00 183 VAL A N 1
ATOM 1429 C CA . VAL A 1 183 ? -10.331 -3.585 2.871 1.00 97.00 183 VAL A CA 1
ATOM 1430 C C . VAL A 1 183 ? -10.570 -2.099 3.067 1.00 97.00 183 VAL A C 1
ATOM 1432 O O . VAL A 1 183 ? -10.049 -1.260 2.325 1.00 97.00 183 VAL A O 1
ATOM 1435 N N . THR A 1 184 ? -11.364 -1.760 4.074 1.00 97.25 184 THR A N 1
ATOM 1436 C CA . THR A 1 184 ? -11.553 -0.387 4.535 1.00 97.25 184 THR A CA 1
ATOM 1437 C C . THR A 1 184 ? -11.270 -0.283 6.016 1.00 97.25 184 THR A C 1
ATOM 1439 O O . THR A 1 184 ? -11.739 -1.102 6.799 1.00 97.25 184 THR A O 1
ATOM 1442 N N . VAL A 1 185 ? -10.535 0.759 6.386 1.00 97.56 185 VAL A N 1
ATOM 1443 C CA . VAL A 1 185 ? -10.262 1.110 7.776 1.00 97.56 185 VAL A CA 1
ATOM 1444 C C . VAL A 1 185 ? -10.819 2.505 8.021 1.00 97.56 185 VAL A C 1
ATOM 1446 O O . VAL A 1 185 ? -10.375 3.471 7.396 1.00 97.56 185 VAL A O 1
ATOM 1449 N N . GLU A 1 186 ? -11.816 2.608 8.896 1.00 97.06 186 GLU A N 1
ATOM 1450 C CA . GLU A 1 186 ? -12.460 3.862 9.279 1.00 97.06 186 GLU A CA 1
ATOM 1451 C C . GLU A 1 186 ? -12.010 4.316 10.669 1.00 97.06 186 GLU A C 1
ATOM 1453 O O . GLU A 1 186 ? -12.001 3.546 11.627 1.00 97.06 186 GLU A O 1
ATOM 1458 N N . VAL A 1 187 ? -11.684 5.603 10.787 1.00 95.44 187 VAL A N 1
ATOM 1459 C CA . VAL A 1 187 ? -11.368 6.257 12.059 1.00 95.44 187 VAL A CA 1
ATOM 1460 C C . VAL A 1 187 ? -12.236 7.500 12.292 1.00 95.44 187 VAL A C 1
ATOM 1462 O O . VAL A 1 187 ? -12.656 8.185 11.345 1.00 95.44 187 VAL A O 1
ATOM 1465 N N . PRO A 1 188 ? -12.493 7.859 13.563 1.00 92.38 188 PRO A N 1
ATOM 1466 C CA . PRO A 1 188 ? -13.069 9.149 13.922 1.00 92.38 188 PRO A CA 1
ATOM 1467 C C . PRO A 1 188 ? -12.292 10.356 13.375 1.00 92.38 188 PRO A C 1
ATOM 1469 O O . PRO A 1 188 ? -11.129 10.285 12.979 1.00 92.38 188 PRO A O 1
ATOM 1472 N N . ARG A 1 189 ? -12.954 11.520 13.363 1.00 89.31 189 ARG A N 1
ATOM 1473 C CA . ARG A 1 189 ? -12.346 12.774 12.888 1.00 89.31 189 ARG A CA 1
ATOM 1474 C C . ARG A 1 189 ? -11.118 13.146 13.720 1.00 89.31 189 ARG A C 1
ATOM 1476 O O . ARG A 1 189 ? -11.168 13.111 14.941 1.00 89.31 189 ARG A O 1
ATOM 1483 N N . GLY A 1 190 ? -10.082 13.635 13.041 1.00 88.00 190 GLY A N 1
ATOM 1484 C CA . GLY A 1 190 ? -8.873 14.171 13.672 1.00 88.00 190 GLY A CA 1
ATOM 1485 C C . GLY A 1 190 ? -7.713 13.182 13.756 1.00 88.00 190 GLY A C 1
ATOM 1486 O O . GLY A 1 190 ? -6.607 13.622 14.051 1.00 88.00 190 GLY A O 1
ATOM 1487 N N . GLN A 1 191 ? -7.947 11.904 13.449 1.00 92.62 191 GLN A N 1
ATOM 1488 C CA . GLN A 1 191 ? -6.896 10.906 13.257 1.00 92.62 191 GLN A CA 1
ATOM 1489 C C . GLN A 1 191 ? -6.459 10.882 11.787 1.00 92.62 191 GLN A C 1
ATOM 1491 O O . GLN A 1 191 ? -7.293 11.012 10.887 1.00 92.62 191 GLN A O 1
ATOM 1496 N N . VAL A 1 192 ? -5.160 10.734 11.542 1.00 93.75 192 VAL A N 1
ATOM 1497 C CA . VAL A 1 192 ? -4.558 10.708 10.202 1.00 93.75 192 VAL A CA 1
ATOM 1498 C C . VAL A 1 192 ? -3.733 9.438 10.058 1.00 93.75 192 VAL A C 1
ATOM 1500 O O . VAL A 1 192 ? -2.915 9.148 10.927 1.00 93.75 192 VAL A O 1
ATOM 1503 N N . LEU A 1 193 ? -3.939 8.687 8.973 1.00 95.06 193 LEU A N 1
ATOM 1504 C CA . LEU A 1 193 ? -3.101 7.531 8.655 1.00 95.06 193 LEU A CA 1
ATOM 1505 C C . LEU A 1 193 ? -1.687 8.022 8.321 1.00 95.06 193 LEU A C 1
ATOM 1507 O O . LEU A 1 193 ? -1.522 8.837 7.410 1.00 95.06 193 LEU A O 1
ATOM 1511 N N . VAL A 1 194 ? -0.693 7.538 9.062 1.00 94.50 194 VAL A 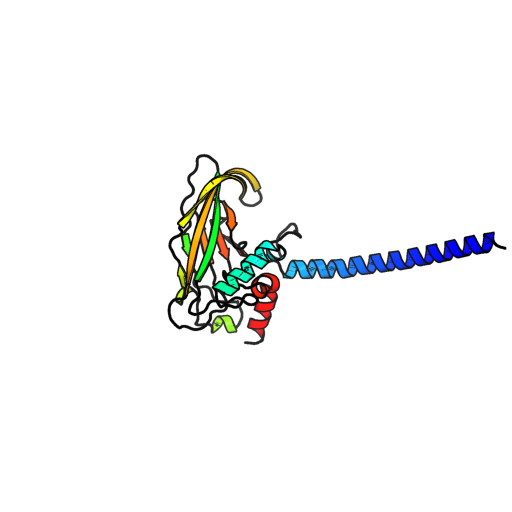N 1
ATOM 1512 C CA . VAL A 1 194 ? 0.719 7.906 8.871 1.00 94.50 194 VAL A CA 1
ATOM 1513 C C . VAL A 1 194 ? 1.560 6.759 8.338 1.00 94.50 194 VAL A C 1
ATOM 1515 O O . VAL A 1 194 ? 2.536 7.021 7.642 1.00 94.50 194 VAL A O 1
ATOM 1518 N N . ASP A 1 195 ? 1.172 5.518 8.628 1.00 94.19 195 ASP A N 1
ATOM 1519 C CA . ASP A 1 195 ? 1.851 4.323 8.138 1.00 94.19 195 ASP A CA 1
ATOM 1520 C C . ASP A 1 195 ? 0.877 3.142 8.058 1.00 94.19 195 ASP A C 1
ATOM 1522 O O . ASP A 1 195 ? -0.184 3.151 8.687 1.00 94.19 195 ASP A O 1
ATOM 1526 N N . SER A 1 196 ? 1.211 2.144 7.252 1.00 96.38 196 SER A N 1
ATOM 1527 C CA . SER A 1 196 ? 0.437 0.913 7.090 1.00 96.38 196 SER A CA 1
ATOM 1528 C C . SER A 1 196 ? 1.258 -0.121 6.330 1.00 96.38 196 SER A C 1
ATOM 1530 O O . SER A 1 196 ? 2.060 0.268 5.483 1.00 96.38 196 SER A O 1
ATOM 1532 N N . THR A 1 197 ? 0.990 -1.416 6.532 1.00 96.12 197 THR A N 1
ATOM 1533 C CA . THR A 1 197 ? 1.711 -2.513 5.850 1.00 96.12 197 THR A CA 1
ATOM 1534 C C . THR A 1 197 ? 1.811 -2.302 4.341 1.00 96.12 197 THR A C 1
ATOM 1536 O O . THR A 1 197 ? 2.861 -2.519 3.746 1.00 96.12 197 THR A O 1
ATOM 1539 N N . LEU A 1 198 ? 0.726 -1.839 3.722 1.00 95.25 198 LEU A N 1
ATOM 1540 C CA . LEU A 1 198 ? 0.699 -1.421 2.328 1.00 95.25 198 LEU A CA 1
ATOM 1541 C C . LEU A 1 198 ? 0.064 -0.040 2.238 1.00 95.25 198 LEU A C 1
ATOM 1543 O O . LEU A 1 198 ? -0.945 0.201 2.896 1.00 95.25 198 LEU A O 1
ATOM 1547 N N . ALA A 1 199 ? 0.586 0.856 1.402 1.00 94.06 199 ALA A N 1
ATOM 1548 C CA . ALA A 1 199 ? -0.050 2.159 1.211 1.00 94.06 199 ALA A CA 1
ATOM 1549 C C . ALA A 1 199 ? -1.511 2.019 0.719 1.00 94.06 199 ALA A C 1
ATOM 1551 O O . ALA A 1 199 ? -1.783 1.181 -0.151 1.00 94.06 199 ALA A O 1
ATOM 1552 N N . PRO A 1 200 ? -2.454 2.837 1.225 1.00 94.19 200 PRO A N 1
ATOM 1553 C CA . PRO A 1 200 ? -3.850 2.772 0.805 1.00 94.19 200 PRO A CA 1
ATOM 1554 C C . PRO A 1 200 ? -4.007 3.186 -0.658 1.00 94.19 200 PRO A C 1
ATOM 1556 O O . PRO A 1 200 ? -3.414 4.169 -1.106 1.00 94.19 200 PRO A O 1
ATOM 1559 N N . SER A 1 201 ? -4.882 2.489 -1.385 1.00 92.00 201 SER A N 1
ATOM 1560 C CA . SER A 1 201 ? -5.215 2.835 -2.772 1.00 92.00 201 SER A CA 1
ATOM 1561 C C . SER A 1 201 ? -5.913 4.191 -2.866 1.00 92.00 201 SER A C 1
ATOM 1563 O O . SER A 1 201 ? -5.750 4.926 -3.841 1.00 92.00 201 SER A O 1
ATOM 1565 N N . ARG A 1 202 ? -6.715 4.541 -1.852 1.00 91.00 202 ARG A N 1
ATOM 1566 C CA . ARG A 1 202 ? -7.369 5.850 -1.758 1.00 91.00 202 ARG A CA 1
ATOM 1567 C C . ARG A 1 202 ? -7.768 6.210 -0.333 1.00 91.00 202 ARG A C 1
ATOM 1569 O O . ARG A 1 202 ? -7.976 5.349 0.517 1.00 91.00 202 ARG A O 1
ATOM 1576 N N . MET A 1 203 ? -7.945 7.511 -0.121 1.00 91.69 203 MET A N 1
ATOM 1577 C CA . MET A 1 203 ? -8.471 8.087 1.114 1.00 91.69 203 MET A CA 1
ATOM 1578 C C . MET A 1 203 ? -9.848 8.702 0.847 1.00 91.69 203 MET A C 1
ATOM 1580 O O . MET A 1 203 ? -9.988 9.623 0.042 1.00 91.69 203 MET A O 1
ATOM 1584 N N . GLU A 1 204 ? -10.872 8.215 1.539 1.00 89.81 204 GLU A N 1
ATOM 1585 C CA . GLU A 1 204 ? -12.261 8.659 1.423 1.00 89.81 204 GLU A CA 1
ATOM 1586 C C . GLU A 1 204 ? -12.694 9.484 2.651 1.00 89.81 204 GLU A C 1
ATOM 1588 O O . GLU A 1 204 ? -11.966 9.646 3.635 1.00 89.81 204 GLU A O 1
ATOM 1593 N N . ARG A 1 205 ? -13.901 10.067 2.590 1.00 88.12 205 ARG A N 1
ATOM 1594 C CA . ARG A 1 205 ? -14.538 10.812 3.698 1.00 88.12 205 ARG A CA 1
ATOM 1595 C C . ARG A 1 205 ? -13.631 11.867 4.360 1.00 88.12 205 ARG A C 1
ATOM 1597 O O . ARG A 1 205 ? -13.697 12.061 5.576 1.00 88.12 205 ARG A O 1
ATOM 1604 N N . ARG A 1 206 ? -12.832 12.574 3.545 1.00 85.00 206 ARG A N 1
ATOM 1605 C CA . ARG A 1 206 ? -11.818 13.571 3.958 1.00 85.00 206 ARG A CA 1
ATOM 1606 C C . ARG A 1 206 ? -10.700 12.983 4.832 1.00 85.00 206 ARG A C 1
ATOM 1608 O O . ARG A 1 206 ? -10.312 13.596 5.819 1.00 85.00 206 ARG A O 1
ATOM 1615 N N . GLY A 1 207 ? -10.207 11.803 4.465 1.00 85.19 207 GLY A N 1
ATOM 1616 C CA . GLY A 1 207 ? -9.065 11.157 5.115 1.00 85.19 207 GLY A CA 1
ATOM 1617 C C . GLY A 1 207 ? -9.421 10.252 6.293 1.00 85.19 207 GLY A C 1
ATOM 1618 O O . GLY A 1 207 ? -8.522 9.761 6.960 1.00 85.19 207 GLY A O 1
ATOM 1619 N N . ARG A 1 208 ? -10.715 10.031 6.548 1.00 91.31 208 ARG A N 1
ATOM 1620 C CA . ARG A 1 208 ? -11.187 9.174 7.648 1.00 91.31 208 ARG A CA 1
ATOM 1621 C C . ARG A 1 208 ? -11.258 7.702 7.297 1.00 91.31 208 ARG A C 1
ATOM 1623 O O . ARG A 1 208 ? -11.269 6.877 8.196 1.00 91.31 208 ARG A O 1
ATOM 1630 N N . VAL A 1 209 ? -11.405 7.397 6.013 1.00 95.00 209 VAL A N 1
ATOM 1631 C CA . VAL A 1 209 ? -11.520 6.024 5.536 1.00 95.00 209 VAL A CA 1
ATOM 1632 C C . VAL A 1 209 ? -10.347 5.772 4.615 1.00 95.00 209 VAL A C 1
ATOM 1634 O O . VAL A 1 209 ? -10.289 6.340 3.523 1.00 95.00 209 VAL A O 1
ATOM 1637 N N . ALA A 1 210 ? -9.410 4.955 5.072 1.00 96.12 210 ALA A N 1
ATOM 1638 C CA . ALA A 1 210 ? -8.369 4.402 4.229 1.00 96.12 210 ALA A CA 1
ATOM 1639 C C . ALA A 1 210 ? -8.934 3.165 3.528 1.00 96.12 210 ALA A C 1
ATOM 1641 O O . ALA A 1 210 ? -9.561 2.318 4.166 1.00 96.12 210 ALA A O 1
ATOM 1642 N N . ALA A 1 211 ? -8.772 3.088 2.210 1.00 95.50 211 ALA A N 1
ATOM 1643 C CA . ALA A 1 211 ? -9.294 1.990 1.414 1.00 95.50 211 ALA A CA 1
ATOM 1644 C C . ALA A 1 211 ? -8.185 1.349 0.582 1.00 95.50 211 ALA A C 1
ATOM 1646 O O . ALA A 1 211 ? -7.476 2.028 -0.165 1.00 95.50 211 ALA A O 1
ATOM 1647 N N . TRP A 1 212 ? -8.114 0.027 0.667 1.00 95.50 212 TRP A N 1
ATOM 1648 C CA . TRP A 1 212 ? -7.301 -0.838 -0.173 1.00 95.50 212 TRP A CA 1
ATOM 1649 C C . TRP A 1 212 ? -8.234 -1.579 -1.118 1.00 95.50 212 TRP A C 1
ATOM 1651 O O . TRP A 1 212 ? -9.222 -2.177 -0.688 1.00 95.50 212 TRP A O 1
ATOM 1661 N N . ASP A 1 213 ? -7.950 -1.524 -2.416 1.00 92.25 213 ASP A N 1
ATOM 1662 C CA . ASP A 1 213 ? -8.734 -2.298 -3.385 1.00 92.25 213 ASP A CA 1
ATOM 1663 C C . ASP A 1 213 ? -8.395 -3.793 -3.319 1.00 92.25 213 ASP A C 1
ATOM 1665 O O . ASP A 1 213 ? -9.240 -4.626 -3.636 1.00 92.25 213 ASP A O 1
ATOM 1669 N N . ASN A 1 214 ? -7.179 -4.127 -2.877 1.00 94.00 214 ASN A N 1
ATOM 1670 C CA . ASN A 1 214 ? -6.757 -5.490 -2.596 1.00 94.00 214 ASN A CA 1
ATOM 1671 C C . ASN A 1 214 ? -5.704 -5.501 -1.473 1.00 94.00 214 ASN A C 1
ATOM 1673 O O . ASN A 1 214 ? -4.654 -4.877 -1.621 1.00 94.00 214 ASN A O 1
ATOM 1677 N N . ALA A 1 215 ? -5.983 -6.196 -0.371 1.00 95.81 215 ALA A N 1
ATOM 1678 C CA . ALA A 1 215 ? -5.070 -6.374 0.756 1.00 95.81 215 ALA A CA 1
ATOM 1679 C C . ALA A 1 215 ? -4.065 -7.519 0.555 1.00 95.81 215 ALA A C 1
ATOM 1681 O O . ALA A 1 215 ? -3.048 -7.535 1.235 1.00 95.81 215 ALA A O 1
ATOM 1682 N N . ALA A 1 216 ? -4.288 -8.416 -0.412 1.00 96.38 216 ALA A N 1
ATOM 1683 C CA . ALA A 1 216 ? -3.322 -9.437 -0.830 1.00 96.38 216 ALA A CA 1
ATOM 1684 C C . ALA A 1 216 ? -3.061 -9.361 -2.346 1.00 96.38 216 ALA A C 1
ATOM 1686 O O . ALA A 1 216 ? -3.470 -10.248 -3.095 1.00 96.38 216 ALA A O 1
ATOM 1687 N N . PRO A 1 217 ? -2.418 -8.284 -2.840 1.00 94.69 217 PRO A N 1
ATOM 1688 C CA . PRO A 1 217 ? -2.282 -8.041 -4.276 1.00 94.69 217 PRO A CA 1
ATOM 1689 C C . PRO A 1 217 ? -1.145 -8.810 -4.960 1.00 94.69 217 PRO A C 1
ATOM 1691 O O . PRO A 1 217 ? -1.155 -8.920 -6.182 1.00 94.69 217 PRO A O 1
ATOM 1694 N N . GLY A 1 218 ? -0.142 -9.292 -4.219 1.00 96.19 218 GLY A N 1
ATOM 1695 C CA . GLY A 1 218 ? 1.119 -9.727 -4.823 1.00 96.19 218 GLY A CA 1
ATOM 1696 C C . GLY A 1 218 ? 1.869 -8.578 -5.514 1.00 96.19 218 GLY A C 1
ATOM 1697 O O . GLY A 1 218 ? 1.331 -7.493 -5.743 1.00 96.19 218 GLY A O 1
ATOM 1698 N N . VAL A 1 219 ? 3.140 -8.784 -5.859 1.00 96.56 219 VAL A N 1
ATOM 1699 C CA . VAL A 1 219 ? 3.975 -7.714 -6.446 1.00 96.56 219 VAL A CA 1
ATOM 1700 C C . VAL A 1 219 ? 3.417 -7.207 -7.782 1.00 96.56 219 VAL A C 1
ATOM 1702 O O . VAL A 1 219 ? 3.314 -6.000 -7.997 1.00 96.56 219 VAL A O 1
ATOM 1705 N N . ILE A 1 220 ? 3.028 -8.113 -8.682 1.00 94.69 220 ILE A N 1
ATOM 1706 C CA . ILE A 1 220 ? 2.501 -7.768 -10.009 1.00 94.69 220 ILE A CA 1
ATOM 1707 C C . ILE A 1 220 ? 1.113 -7.147 -9.878 1.00 94.69 220 ILE A C 1
ATOM 1709 O O . ILE A 1 220 ? 0.864 -6.107 -10.486 1.00 94.69 220 ILE A O 1
ATOM 1713 N N . GLY A 1 221 ? 0.226 -7.732 -9.067 1.00 91.94 221 GLY A N 1
ATOM 1714 C CA . GLY A 1 221 ? -1.113 -7.180 -8.851 1.00 91.94 221 GLY A CA 1
ATOM 1715 C C . GLY A 1 221 ? -1.095 -5.819 -8.152 1.00 91.94 221 GLY A C 1
ATOM 1716 O O . GLY A 1 221 ? -1.991 -5.010 -8.382 1.00 91.94 221 GLY A O 1
ATOM 1717 N N . TYR A 1 222 ? -0.054 -5.522 -7.368 1.00 94.62 222 TYR A N 1
ATOM 1718 C CA . TYR A 1 222 ? 0.145 -4.215 -6.744 1.00 94.62 222 TYR A CA 1
ATOM 1719 C C . TYR A 1 222 ? 0.697 -3.169 -7.721 1.00 94.62 222 TYR A C 1
ATOM 1721 O O . TYR A 1 222 ? 0.103 -2.104 -7.887 1.00 94.62 222 TYR A O 1
ATOM 1729 N N . VAL A 1 223 ? 1.824 -3.465 -8.379 1.00 94.56 223 VAL A N 1
ATOM 1730 C CA . VAL A 1 223 ? 2.535 -2.503 -9.242 1.00 94.56 223 VAL A CA 1
ATOM 1731 C C . VAL A 1 223 ? 1.809 -2.302 -10.570 1.00 94.56 223 VAL A C 1
ATOM 1733 O O . VAL A 1 223 ? 1.646 -1.176 -11.032 1.00 94.56 223 VAL A O 1
ATOM 1736 N N . PHE A 1 224 ? 1.339 -3.390 -11.180 1.00 93.38 224 PHE A N 1
ATOM 1737 C CA . PHE A 1 224 ? 0.717 -3.400 -12.503 1.00 93.38 224 PHE A CA 1
ATOM 1738 C C . PHE A 1 224 ? -0.801 -3.579 -12.433 1.00 93.38 224 PHE A C 1
ATOM 1740 O O . PHE A 1 224 ? -1.411 -4.059 -13.387 1.00 93.38 224 PHE A O 1
ATOM 1747 N N . LYS A 1 225 ? -1.426 -3.159 -11.328 1.00 89.12 225 LYS A N 1
ATOM 1748 C CA . LYS A 1 225 ? -2.870 -3.272 -11.067 1.00 89.12 225 LYS A CA 1
ATOM 1749 C C . LYS A 1 225 ? -3.742 -2.923 -12.275 1.00 89.12 225 LYS A C 1
ATOM 1751 O O . LYS A 1 225 ? -4.626 -3.694 -12.639 1.00 89.12 225 LYS A O 1
ATOM 1756 N N . SER A 1 226 ? -3.476 -1.784 -12.919 1.00 86.75 226 SER A N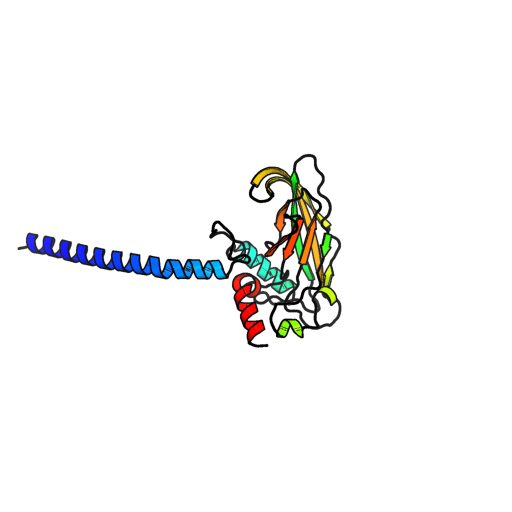 1
ATOM 1757 C CA . SER A 1 226 ? -4.213 -1.321 -14.103 1.00 86.75 226 SER A CA 1
ATOM 1758 C C . SER A 1 226 ? -4.133 -2.314 -15.269 1.00 86.75 226 SER A C 1
ATOM 1760 O O . SER A 1 226 ? -5.136 -2.570 -15.927 1.00 86.75 226 SER A O 1
ATOM 1762 N N . TYR A 1 227 ? -2.962 -2.912 -15.501 1.00 88.19 227 TYR A N 1
ATOM 1763 C CA . TYR A 1 227 ? -2.733 -3.882 -16.575 1.00 88.19 227 TYR A CA 1
ATOM 1764 C C . TYR A 1 227 ? -3.372 -5.231 -16.261 1.00 88.19 227 TYR A C 1
ATOM 1766 O O . TYR A 1 227 ? -4.053 -5.791 -17.116 1.00 88.19 227 TYR A O 1
ATOM 1774 N N . VAL A 1 228 ? -3.192 -5.724 -15.029 1.00 86.31 228 VAL A N 1
ATOM 1775 C CA . VAL A 1 228 ? -3.812 -6.972 -14.562 1.00 86.31 228 VAL A CA 1
ATOM 1776 C C . VAL A 1 228 ? -5.322 -6.880 -14.708 1.00 86.31 228 VAL A C 1
ATOM 1778 O O . VAL A 1 228 ? -5.932 -7.768 -15.288 1.00 86.31 228 VAL A O 1
ATOM 1781 N N . ARG A 1 229 ? -5.911 -5.765 -14.269 1.00 81.88 229 ARG A N 1
ATOM 1782 C CA . ARG A 1 229 ? -7.343 -5.512 -14.396 1.00 81.88 229 ARG A CA 1
ATOM 1783 C C . ARG A 1 229 ? -7.821 -5.529 -15.846 1.00 81.88 229 ARG A C 1
ATOM 1785 O O . ARG A 1 229 ? -8.815 -6.176 -16.141 1.00 81.88 229 ARG A O 1
ATOM 1792 N N . VAL A 1 230 ? -7.146 -4.818 -16.749 1.00 81.94 230 VAL A N 1
ATOM 1793 C CA . VAL A 1 230 ? -7.543 -4.801 -18.167 1.00 81.94 230 VAL A CA 1
ATOM 1794 C C . VAL A 1 230 ? -7.437 -6.198 -18.771 1.00 81.94 230 VAL A C 1
ATOM 1796 O O . VAL A 1 230 ? -8.331 -6.609 -19.504 1.00 81.94 230 VAL A O 1
ATOM 1799 N N . TYR A 1 231 ? -6.380 -6.944 -18.449 1.00 81.31 231 TYR A N 1
ATOM 1800 C CA . TYR A 1 231 ? -6.200 -8.304 -18.942 1.00 81.31 231 TYR A CA 1
ATOM 1801 C C . TYR A 1 231 ? -7.314 -9.237 -18.451 1.00 81.31 231 TYR A C 1
ATOM 1803 O O . TYR A 1 231 ? -7.939 -9.916 -19.264 1.00 81.31 231 TYR A O 1
ATOM 1811 N N . THR A 1 232 ? -7.622 -9.226 -17.151 1.00 75.62 232 THR A N 1
ATOM 1812 C CA . THR A 1 232 ? -8.689 -10.064 -16.587 1.00 75.62 232 THR A CA 1
ATOM 1813 C C . THR A 1 232 ? -10.071 -9.662 -17.098 1.00 75.62 232 THR A C 1
ATOM 1815 O O . THR A 1 232 ? -10.884 -10.540 -17.369 1.00 75.62 232 THR A O 1
ATOM 1818 N N . GLU A 1 233 ? -10.330 -8.367 -17.301 1.00 71.50 233 GLU A N 1
ATOM 1819 C CA . GLU A 1 233 ? -11.588 -7.869 -17.874 1.00 71.50 233 GLU A CA 1
ATOM 1820 C C . GLU A 1 233 ? -11.729 -8.159 -19.384 1.00 71.50 233 GLU A C 1
ATOM 1822 O O . GLU A 1 233 ? -12.855 -8.184 -19.872 1.00 71.50 233 GLU A O 1
ATOM 1827 N N . SER A 1 234 ? -10.629 -8.360 -20.125 1.00 70.44 234 SER A N 1
ATOM 1828 C CA . SER A 1 234 ? -10.658 -8.566 -21.589 1.00 70.44 234 SER A CA 1
ATOM 1829 C C . SER A 1 234 ? -10.655 -10.034 -22.017 1.00 70.44 234 SER A C 1
ATOM 1831 O O . SER A 1 234 ? -11.107 -10.345 -23.115 1.00 70.44 234 SER A O 1
ATOM 1833 N N . VAL A 1 235 ? -10.073 -10.917 -21.202 1.00 61.44 235 VAL A N 1
ATOM 1834 C CA . VAL A 1 235 ? -9.897 -12.346 -21.522 1.00 61.44 235 VAL A CA 1
ATOM 1835 C C . VAL A 1 235 ? -11.004 -13.217 -20.901 1.00 61.44 235 VAL A C 1
ATOM 1837 O O . VAL A 1 235 ? -11.129 -14.379 -21.281 1.00 61.44 235 VAL A O 1
ATOM 1840 N N . SER A 1 236 ? -11.816 -12.660 -19.989 1.00 53.06 236 SER A N 1
ATOM 1841 C CA . SER A 1 236 ? -12.953 -13.350 -19.347 1.00 53.06 236 SER A CA 1
ATOM 1842 C C . SER A 1 236 ? -14.268 -13.190 -20.102 1.00 53.06 236 SER A C 1
ATOM 1844 O O . SER A 1 236 ? -14.528 -12.076 -20.612 1.00 53.06 236 SER A O 1
#

Sequence (236 aa):
MEEVAKFQARRRWAKVAWVYSALLLIATVMLGTFVVAFLASLKDNPLEQPFKFNFAQVQPSNWSAAYDLGKQGNNAPMFGGFAPGAEIEFEVTYAVEEGKELATPIIEVPRRRPGTGMAAAITTEFASDYATVSEPVLVDEGKQVTFIEKRGRRETQKQGHSKTWKFTIKYQGDGPEVATLPVTVEVPRGQVLVDSTLAPSRMERRGRVAAWDNAAPGVIGYVFKSYVRVYTESVS

Foldseek 3Di:
DVVVVVVVVVVVVVVVVVVVVVVVVVVCVVVVVVVLVLQLLQALDSPDPPDDSDDQLPDVLQQVLLQVLQCQAPNGQAARWHFAPHKGKKKWKKWFFAPDDWDFKDKAQDFDFQDDAPVSVPDPDGVRVFKDKDRWDWDDWDDWDWDWQDDPPDTDIGIGIMIMTMMIIHGHDHDDIDSAGKMKIFTDPRMATDDMSGQASDAPPRRRIGIHRHSNGHSCCNRVVSVVSVVVNPVD

Secondary structure (DSSP, 8-state):
-HHHHHHHHHHHHHHHHHHHHHHHHHHHHHHHHHHHHHHHHH-S-TT-SS--S--GGG-HHHHHHHHHHHHHHHS-TTT--B-TT-EEEEEEEEEEETTS--PPPEEE-----S-SSHHHHH----HHHHEEEPPPEEEEEEEEEEEEEEETTEEEEEEEEEEEEEEEEEE-SS---BS---EEEE--TTEEEEEESS--SEEETTTTEEEES-SS-HHHHHHTHHHHHHHHHHH-